Protein AF-A0A3B0T8X4-F1 (afdb_monomer)

Secondary structure (DSSP, 8-state):
-----S-------------HHHHH-HHHHHHHHHHHHHHHHHSPTT---HHHHHHHHHHHHHHHH-S-HHHHHHHHHHHHHHHHT---B-SS-TTT-----S-EEEETTTTEEE-TTS----S--EEE-HHHHHHHHHHHHS-HHHHHH----HHHHHHHHHHHHHHHHHHS-S--GGGHHHH---

Sequence (186 aa):
EYSRSSLHLISQADLKQYYFLIRKDYKRNMAAHYCLELVDSIMPKEQRNLKIYKLILNYLESLEFVKDIDKVVHAFQIKILLLSGFSPHLDSCVKCNRKIHSKARFSLKDGGLVCSSCPTMEHRFTLISKGAVSTILHVEQSSWENSMKLGLTAHVRKELKYLLNHFLVYHLEKKIKTTRFLHSSD

Organism: NCBI:txid652676

Structure (mmCIF, N/CA/C/O backbone):
data_AF-A0A3B0T8X4-F1
#
_entry.id   AF-A0A3B0T8X4-F1
#
loop_
_atom_site.group_PDB
_atom_site.id
_atom_site.type_symbol
_atom_site.label_atom_id
_atom_site.label_alt_id
_atom_site.label_comp_id
_atom_site.label_asym_id
_atom_site.label_entity_id
_atom_site.label_seq_id
_atom_site.pdbx_PDB_ins_code
_atom_site.Cartn_x
_atom_site.Cartn_y
_atom_site.Cartn_z
_atom_site.occupancy
_atom_site.B_iso_or_equiv
_atom_site.auth_seq_id
_atom_site.auth_comp_id
_atom_site.auth_asym_id
_atom_site.auth_atom_id
_atom_site.pdbx_PDB_model_num
ATOM 1 N N . GLU A 1 1 ? -39.812 -8.183 4.378 1.00 46.31 1 GLU A N 1
ATOM 2 C CA . GLU A 1 1 ? -39.769 -7.150 5.434 1.00 46.31 1 GLU A CA 1
ATOM 3 C C . GLU A 1 1 ? -39.094 -5.905 4.879 1.00 46.31 1 GLU A C 1
ATOM 5 O O . GLU A 1 1 ? -37.987 -5.998 4.365 1.00 46.31 1 GLU A O 1
ATOM 10 N N . TYR A 1 2 ? -39.794 -4.771 4.870 1.00 46.50 2 TYR A N 1
ATOM 11 C CA . TYR A 1 2 ? -39.272 -3.510 4.338 1.00 46.50 2 TYR A CA 1
ATOM 12 C C . TYR A 1 2 ? -38.384 -2.835 5.391 1.00 46.50 2 TYR A C 1
ATOM 14 O O . TYR A 1 2 ? -38.899 -2.279 6.361 1.00 46.50 2 TYR A O 1
ATOM 22 N N . SER A 1 3 ? -37.064 -2.841 5.194 1.00 52.94 3 SER A N 1
ATOM 23 C CA . SER A 1 3 ? -36.189 -1.898 5.899 1.00 52.94 3 SER A CA 1
ATOM 24 C C . SER A 1 3 ? -36.491 -0.485 5.385 1.00 52.94 3 SER A C 1
ATOM 26 O O . SER A 1 3 ? -36.320 -0.200 4.202 1.00 52.94 3 SER A O 1
ATOM 28 N N . ARG A 1 4 ? -37.000 0.393 6.258 1.00 64.00 4 ARG A N 1
ATOM 29 C CA . ARG A 1 4 ? -37.449 1.760 5.920 1.00 64.00 4 ARG A CA 1
ATOM 30 C C . ARG A 1 4 ? -36.316 2.800 5.843 1.00 64.00 4 ARG A C 1
ATOM 32 O O . ARG A 1 4 ? -36.607 3.983 5.704 1.00 64.00 4 ARG A O 1
ATOM 39 N N . SER A 1 5 ? -35.044 2.408 5.936 1.00 72.62 5 SER A N 1
ATOM 40 C CA . SER A 1 5 ? -33.911 3.340 5.854 1.00 72.62 5 SER A CA 1
ATOM 41 C C . SER A 1 5 ? -32.610 2.617 5.502 1.00 72.62 5 SER A C 1
ATOM 43 O O . SER A 1 5 ? -32.372 1.507 5.970 1.00 72.62 5 SER A O 1
ATOM 45 N N . SER A 1 6 ? -31.739 3.264 4.723 1.00 77.44 6 SER A N 1
ATOM 46 C CA . SER A 1 6 ? -30.356 2.821 4.479 1.00 77.44 6 SER A CA 1
ATOM 47 C C . SER A 1 6 ? -29.414 3.109 5.660 1.00 77.44 6 SER A C 1
ATOM 49 O O . SER A 1 6 ? -28.201 2.969 5.531 1.00 77.44 6 SER A O 1
ATOM 51 N N . LEU A 1 7 ? -29.941 3.611 6.781 1.00 82.94 7 LEU A N 1
ATOM 52 C CA . LEU A 1 7 ? -29.180 3.948 7.979 1.00 82.94 7 LEU A CA 1
ATOM 53 C C . LEU A 1 7 ? -29.437 2.911 9.070 1.00 82.94 7 LEU A C 1
ATOM 55 O O . LEU A 1 7 ? -30.581 2.654 9.444 1.00 82.94 7 LEU A O 1
ATOM 59 N N . HIS A 1 8 ? -28.355 2.359 9.612 1.00 84.12 8 HIS A N 1
ATOM 60 C CA . HIS A 1 8 ? -28.408 1.471 10.766 1.00 84.12 8 HIS A CA 1
ATOM 61 C C . HIS A 1 8 ? -28.477 2.277 12.069 1.00 84.12 8 HIS A C 1
ATOM 63 O O . HIS A 1 8 ? -27.778 3.278 12.229 1.00 84.12 8 HIS A O 1
ATOM 69 N N . LEU A 1 9 ? -29.292 1.815 13.019 1.00 92.06 9 LEU A N 1
ATOM 70 C CA . LEU A 1 9 ? -29.327 2.345 14.382 1.00 92.06 9 LEU A CA 1
ATOM 71 C C . LEU A 1 9 ? -28.234 1.673 15.222 1.00 92.06 9 LEU A C 1
ATOM 73 O O . LEU A 1 9 ? -28.151 0.447 15.268 1.00 92.06 9 LEU A O 1
ATOM 77 N N . ILE A 1 10 ? -27.408 2.475 15.896 1.00 92.56 10 ILE A N 1
ATOM 78 C CA . ILE A 1 10 ? -26.378 1.987 16.821 1.00 92.56 10 ILE A CA 1
ATOM 79 C C . ILE A 1 10 ? -26.990 1.928 18.222 1.00 92.56 10 ILE A C 1
ATOM 81 O O . ILE A 1 10 ? -27.301 2.967 18.798 1.00 92.56 10 ILE A O 1
ATOM 85 N N . SER A 1 11 ? -27.165 0.724 18.767 1.00 95.06 11 SER A N 1
ATOM 86 C CA . SER A 1 11 ? -27.722 0.515 20.112 1.00 95.06 11 SER A CA 1
ATOM 87 C C . SER A 1 11 ? -26.675 0.599 21.228 1.00 95.06 11 SER A C 1
ATOM 89 O O . SER A 1 11 ? -26.995 1.034 22.329 1.00 95.06 11 SER A O 1
ATOM 91 N N . GLN A 1 12 ? -25.430 0.197 20.952 1.00 96.00 12 GLN A N 1
ATOM 92 C CA . GLN A 1 12 ? -24.317 0.214 21.903 1.00 96.00 12 GLN A CA 1
ATOM 93 C C . GLN A 1 12 ? -22.982 0.365 21.164 1.00 96.00 12 GLN A C 1
ATOM 95 O O . GLN A 1 12 ? -22.822 -0.120 20.042 1.00 96.00 12 GLN A O 1
ATOM 100 N N . ALA A 1 13 ? -22.008 1.010 21.807 1.00 95.81 13 ALA A N 1
ATOM 101 C CA . ALA A 1 13 ? -20.630 1.080 21.340 1.00 95.81 13 ALA A CA 1
ATOM 102 C C . ALA A 1 13 ? -19.662 1.085 22.530 1.00 95.81 13 ALA A C 1
ATOM 104 O O . ALA A 1 13 ? -19.811 1.896 23.438 1.00 95.81 13 ALA A O 1
ATOM 105 N N . ASP A 1 14 ? -18.646 0.222 22.473 1.00 97.00 14 ASP A N 1
ATOM 106 C CA . ASP A 1 14 ? -17.556 0.175 23.447 1.00 97.00 14 ASP A CA 1
ATOM 107 C C . ASP A 1 14 ? -16.223 0.470 22.760 1.00 97.00 14 ASP A C 1
ATOM 109 O O . ASP A 1 14 ? -15.920 -0.048 21.678 1.00 97.00 14 ASP A O 1
ATOM 113 N N . LEU A 1 15 ? -15.386 1.274 23.414 1.00 95.75 15 LEU A N 1
ATOM 114 C CA . LEU A 1 15 ? -14.038 1.544 22.938 1.00 95.75 15 LEU A CA 1
ATOM 115 C C . LEU A 1 15 ? -13.158 0.300 23.131 1.00 95.75 15 LEU A C 1
ATOM 117 O O . LEU A 1 15 ? -12.812 -0.055 24.254 1.00 95.75 15 LEU A O 1
ATOM 121 N N . LYS A 1 16 ? -12.762 -0.344 22.027 1.00 94.94 16 LYS A N 1
ATOM 122 C CA . LYS A 1 16 ? -11.825 -1.483 22.053 1.00 94.94 16 LYS A CA 1
ATOM 123 C C . LYS A 1 16 ? -10.365 -1.063 21.969 1.00 94.94 16 LYS A C 1
ATOM 125 O O . LYS A 1 16 ? -9.536 -1.631 22.666 1.00 94.94 16 LYS A O 1
ATOM 130 N N . GLN A 1 17 ? -10.057 -0.090 21.113 1.00 93.81 17 GLN A N 1
ATOM 131 C CA . GLN A 1 17 ? -8.695 0.394 20.931 1.00 93.81 17 GLN A CA 1
ATOM 132 C C . GLN A 1 17 ? -8.683 1.887 20.620 1.00 93.81 17 GLN A C 1
ATOM 134 O O . GLN A 1 17 ? -9.401 2.356 19.737 1.00 93.81 17 GLN A O 1
ATOM 139 N N . TYR A 1 18 ? -7.864 2.637 21.360 1.00 93.75 18 TYR A N 1
ATOM 140 C CA . TYR A 1 18 ? -7.845 4.100 21.284 1.00 93.75 18 TYR A CA 1
ATOM 141 C C . TYR A 1 18 ? -6.879 4.652 20.222 1.00 93.75 18 TYR A C 1
ATOM 143 O O . TYR A 1 18 ? -7.161 5.706 19.646 1.00 93.75 18 TYR A O 1
ATOM 151 N N . TYR A 1 19 ? -5.773 3.942 19.950 1.00 96.25 19 TYR A N 1
ATOM 152 C CA . TYR A 1 19 ? -4.666 4.374 19.077 1.00 96.25 19 TYR A CA 1
ATOM 153 C C . TYR A 1 19 ? -4.166 5.794 19.417 1.00 96.25 19 TYR A C 1
ATOM 155 O O . TYR A 1 19 ? -4.352 6.763 18.673 1.00 96.25 19 TYR A O 1
ATOM 163 N N . PHE A 1 20 ? -3.594 5.935 20.616 1.00 96.56 20 PHE A N 1
ATOM 164 C CA . PHE A 1 20 ? -3.215 7.230 21.186 1.00 96.56 20 PHE A CA 1
ATOM 165 C C . PHE A 1 20 ? -2.072 7.906 20.423 1.00 96.56 20 PHE A C 1
ATOM 167 O O . PHE A 1 20 ? -2.114 9.121 20.211 1.00 96.56 20 PHE A O 1
ATOM 174 N N . LEU A 1 21 ? -1.060 7.141 20.008 1.00 97.00 21 LEU A N 1
ATOM 175 C CA . LEU A 1 21 ? 0.118 7.671 19.321 1.00 97.00 21 LEU A CA 1
ATOM 176 C C . LEU A 1 21 ? -0.225 8.142 17.905 1.00 97.00 21 LEU A C 1
ATOM 178 O O . LEU A 1 21 ? 0.290 9.171 17.469 1.00 97.00 21 LEU A O 1
ATOM 182 N N . ILE A 1 22 ? -1.152 7.467 17.221 1.00 97.25 22 ILE A N 1
ATOM 183 C CA . ILE A 1 22 ? -1.696 7.916 15.934 1.00 97.25 22 ILE A CA 1
ATOM 184 C C . ILE A 1 22 ? -2.408 9.260 16.089 1.00 97.25 22 ILE A C 1
ATOM 186 O O . ILE A 1 22 ? -2.255 10.138 15.248 1.00 97.25 22 ILE A O 1
ATOM 190 N N . ARG A 1 23 ? -3.199 9.444 17.152 1.00 94.75 23 ARG A N 1
ATOM 191 C CA . ARG A 1 23 ? -3.963 10.686 17.376 1.00 94.75 23 ARG A CA 1
ATOM 192 C C . ARG A 1 23 ? -3.083 11.877 17.741 1.00 94.75 23 ARG A C 1
ATOM 194 O O . ARG A 1 23 ? -3.434 13.001 17.400 1.00 94.75 23 ARG A O 1
ATOM 201 N N . LYS A 1 24 ? -1.978 11.640 18.448 1.00 96.12 24 LYS A N 1
ATOM 202 C CA . LYS A 1 24 ? -1.052 12.697 18.878 1.00 96.12 24 LYS A CA 1
ATOM 203 C C . LYS A 1 24 ? -0.091 13.162 17.792 1.00 96.12 24 LYS A C 1
ATOM 205 O O . LYS A 1 24 ? 0.398 14.284 17.870 1.00 96.12 24 LYS A O 1
ATOM 210 N N . ASP A 1 25 ? 0.199 12.314 16.815 1.00 96.25 25 ASP A N 1
ATOM 211 C CA . ASP A 1 25 ? 1.133 12.621 15.739 1.00 96.25 25 ASP A CA 1
ATOM 212 C C . ASP A 1 25 ? 0.375 12.924 14.444 1.00 96.25 25 ASP A C 1
ATOM 214 O O . ASP A 1 25 ? -0.333 12.077 13.902 1.00 96.25 25 ASP A O 1
ATOM 218 N N . TYR A 1 26 ? 0.547 14.136 13.918 1.00 94.12 26 TYR A N 1
ATOM 219 C CA . TYR A 1 26 ? -0.147 14.576 12.709 1.00 94.12 26 TYR A CA 1
ATOM 220 C C . TYR A 1 26 ? 0.146 13.690 11.485 1.00 94.12 26 TYR A C 1
ATOM 222 O O . TYR A 1 26 ? -0.763 13.392 10.708 1.00 94.12 26 TYR A O 1
ATOM 230 N N . LYS A 1 27 ? 1.392 13.224 11.312 1.00 94.31 27 LYS A N 1
ATOM 231 C CA . LYS A 1 27 ? 1.770 12.384 10.164 1.00 94.31 27 LYS A CA 1
ATOM 232 C C . LYS A 1 27 ? 1.133 11.000 10.270 1.00 94.31 27 LYS A C 1
ATOM 234 O O . LYS A 1 27 ? 0.588 10.508 9.283 1.00 94.31 27 LYS A O 1
ATOM 239 N N . ARG A 1 28 ? 1.142 10.386 11.458 1.00 96.81 28 ARG A N 1
ATOM 240 C CA . ARG A 1 28 ? 0.449 9.108 11.710 1.00 96.81 28 ARG A CA 1
ATOM 241 C C . ARG A 1 28 ? -1.056 9.262 11.534 1.00 96.81 28 ARG A C 1
ATOM 243 O O . ARG A 1 28 ? -1.679 8.434 10.878 1.00 96.81 28 ARG A O 1
ATOM 250 N N . ASN A 1 29 ? -1.640 10.338 12.054 1.00 95.62 29 ASN A N 1
ATOM 251 C CA . ASN A 1 29 ? -3.063 10.618 11.906 1.00 95.62 29 ASN A CA 1
ATOM 252 C C . ASN A 1 29 ? -3.478 10.695 10.432 1.00 95.62 29 ASN A C 1
ATOM 254 O O . ASN A 1 29 ? -4.465 10.084 10.019 1.00 95.62 29 ASN A O 1
ATOM 258 N N . MET A 1 30 ? -2.694 11.402 9.625 1.00 95.69 30 MET A N 1
ATOM 259 C CA . MET A 1 30 ? -2.959 11.552 8.202 1.00 95.69 30 MET A CA 1
ATOM 260 C C . MET A 1 30 ? -2.787 10.231 7.438 1.00 95.69 30 MET A C 1
ATOM 262 O O . MET A 1 30 ? -3.612 9.893 6.590 1.00 95.69 30 MET A O 1
ATOM 266 N N . ALA A 1 31 ? -1.780 9.430 7.792 1.00 96.25 31 ALA A N 1
ATOM 267 C CA . ALA A 1 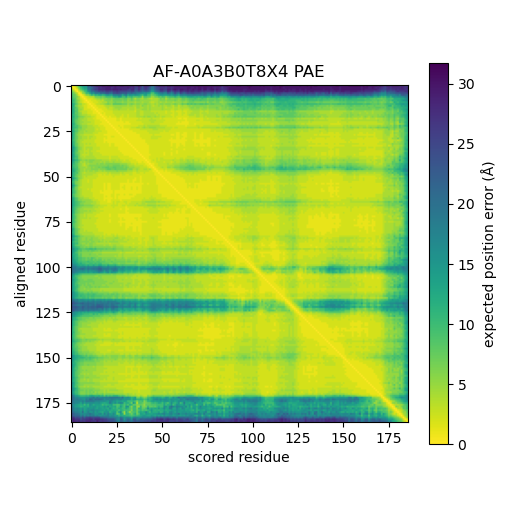31 ? -1.605 8.085 7.252 1.00 96.25 31 ALA A CA 1
ATOM 268 C C . ALA A 1 31 ? -2.772 7.144 7.626 1.00 96.25 31 ALA A C 1
ATOM 270 O O . ALA A 1 31 ? -3.175 6.307 6.813 1.00 96.25 31 ALA A O 1
ATOM 271 N N . ALA A 1 32 ? -3.362 7.282 8.818 1.00 96.94 32 ALA A N 1
ATOM 272 C CA . ALA A 1 32 ? -4.555 6.529 9.209 1.00 96.94 32 ALA A CA 1
ATOM 273 C C . ALA A 1 32 ? -5.773 6.910 8.354 1.00 96.94 32 ALA A C 1
ATOM 275 O O . ALA A 1 32 ? -6.446 6.029 7.819 1.00 96.94 32 ALA A O 1
ATOM 276 N N . HIS A 1 33 ? -6.011 8.210 8.152 1.00 95.00 33 HIS A N 1
ATOM 277 C CA . HIS A 1 33 ? -7.081 8.690 7.272 1.00 95.00 33 HIS A CA 1
ATOM 278 C C . HIS A 1 33 ? -6.896 8.222 5.828 1.00 95.00 33 HIS A C 1
ATOM 280 O O . HIS A 1 33 ? -7.862 7.792 5.203 1.00 95.00 33 HIS A O 1
ATOM 286 N N . TYR A 1 34 ? -5.661 8.246 5.323 1.00 93.56 34 TYR A N 1
ATOM 287 C CA . TYR A 1 34 ? -5.341 7.752 3.986 1.00 93.56 34 TYR A CA 1
ATOM 288 C C . TYR A 1 34 ? -5.728 6.284 3.791 1.00 93.56 34 TYR A C 1
ATOM 290 O O . TYR A 1 34 ? -6.358 5.935 2.796 1.00 93.56 34 TYR A O 1
ATOM 298 N N . CYS A 1 35 ? -5.401 5.428 4.761 1.00 94.69 35 CYS A N 1
ATOM 299 C CA . CYS A 1 35 ? -5.788 4.018 4.741 1.00 94.69 35 CYS A CA 1
ATOM 300 C C . CYS A 1 35 ? -7.312 3.843 4.674 1.00 94.69 35 CYS A C 1
ATOM 302 O O . CYS A 1 35 ? -7.804 3.099 3.826 1.00 94.69 35 CYS A O 1
ATOM 304 N N . LEU A 1 36 ? -8.060 4.560 5.516 1.00 94.00 36 LEU A N 1
ATOM 305 C CA . LEU A 1 36 ? -9.521 4.459 5.549 1.00 94.00 36 LEU A CA 1
ATOM 306 C C . LEU A 1 36 ? -10.174 4.980 4.262 1.00 94.00 36 LEU A C 1
ATOM 308 O O . LEU A 1 36 ? -11.081 4.336 3.744 1.00 94.00 36 LEU A O 1
ATOM 312 N N . GLU A 1 37 ? -9.691 6.098 3.713 1.00 92.31 37 GLU A N 1
ATOM 313 C CA . GLU A 1 37 ? -10.181 6.636 2.438 1.00 92.31 37 GLU A CA 1
ATOM 314 C C . GLU A 1 37 ? -9.896 5.675 1.278 1.00 92.31 37 GLU A C 1
ATOM 316 O O . GLU A 1 37 ? -10.745 5.467 0.412 1.00 92.31 37 GLU A O 1
ATOM 321 N N . LEU A 1 38 ? -8.721 5.042 1.276 1.00 91.88 38 LEU A N 1
ATOM 322 C CA . LEU A 1 38 ? -8.373 4.051 0.267 1.00 91.88 38 LEU A CA 1
ATOM 323 C C . LEU A 1 38 ? -9.304 2.832 0.334 1.00 91.88 38 LEU A C 1
ATOM 325 O O . LEU A 1 38 ? -9.801 2.382 -0.698 1.00 91.88 38 LEU A O 1
ATOM 329 N N . VAL A 1 39 ? -9.600 2.333 1.535 1.00 93.19 39 VAL A N 1
ATOM 330 C CA . VAL A 1 39 ? -10.549 1.225 1.725 1.00 93.19 39 VAL A CA 1
ATOM 331 C C . VAL A 1 39 ? -11.947 1.612 1.254 1.00 93.19 39 VAL A C 1
ATOM 333 O O . VAL A 1 39 ? -12.543 0.847 0.505 1.00 93.19 39 VAL A O 1
ATOM 336 N N . ASP A 1 40 ? -12.445 2.792 1.628 1.00 90.25 40 ASP A N 1
ATOM 337 C CA . ASP A 1 40 ? -13.760 3.293 1.192 1.00 90.25 40 ASP A CA 1
ATOM 338 C C . ASP A 1 40 ? -13.837 3.472 -0.335 1.00 90.25 40 ASP A C 1
ATOM 340 O O . ASP A 1 40 ? -14.888 3.301 -0.955 1.00 90.25 40 ASP A O 1
ATOM 344 N N . SER A 1 41 ? -12.706 3.772 -0.981 1.00 88.12 41 SER A N 1
ATOM 345 C CA . SER A 1 41 ? -12.654 3.904 -2.437 1.00 88.12 41 SER A CA 1
ATOM 346 C C . SER A 1 41 ? -12.776 2.566 -3.175 1.00 88.12 41 SER A C 1
ATOM 348 O O . SER A 1 41 ? -13.441 2.532 -4.214 1.00 88.12 41 SER A O 1
ATOM 350 N N . ILE A 1 42 ? -12.175 1.503 -2.625 1.00 87.94 42 ILE A N 1
ATOM 351 C CA . ILE A 1 42 ? -12.026 0.177 -3.248 1.00 87.94 42 ILE A CA 1
ATOM 352 C C . ILE A 1 42 ? -13.175 -0.760 -2.872 1.00 87.94 42 ILE A C 1
ATOM 354 O O . ILE A 1 42 ? -13.644 -1.538 -3.702 1.00 87.94 42 ILE A O 1
ATOM 358 N N . MET A 1 43 ? -13.598 -0.737 -1.609 1.00 89.56 43 MET A N 1
ATOM 359 C CA . MET A 1 43 ? -14.506 -1.741 -1.072 1.00 89.56 43 MET A CA 1
ATOM 360 C C . MET A 1 43 ? -15.966 -1.339 -1.259 1.00 89.56 43 MET A C 1
ATOM 362 O O . MET A 1 43 ? -16.358 -0.243 -0.859 1.00 89.56 43 MET A O 1
ATOM 366 N N . PRO A 1 44 ? -16.811 -2.227 -1.806 1.00 87.06 44 PRO A N 1
ATOM 367 C CA . PRO A 1 44 ? -18.242 -1.985 -1.828 1.00 87.06 44 PRO A CA 1
ATOM 368 C C . PRO A 1 44 ? -18.813 -2.021 -0.407 1.00 87.06 44 PRO A C 1
ATOM 370 O O . PRO A 1 44 ? -18.347 -2.750 0.476 1.00 87.06 44 PRO A O 1
ATOM 373 N N . LYS A 1 45 ? -19.860 -1.222 -0.200 1.00 86.44 45 LYS A N 1
ATOM 374 C CA . LYS A 1 45 ? -20.577 -1.155 1.074 1.00 86.44 45 LYS A CA 1
ATOM 375 C C . LYS A 1 45 ? -21.231 -2.497 1.393 1.00 86.44 45 LYS A C 1
ATOM 377 O O . LYS A 1 45 ? -21.613 -3.236 0.492 1.00 86.44 45 LYS A O 1
ATOM 382 N N . GLU A 1 46 ? -21.341 -2.794 2.687 1.00 85.06 46 GLU A N 1
ATOM 383 C CA . GLU A 1 46 ? -22.031 -3.978 3.227 1.00 85.06 46 GLU A CA 1
ATOM 384 C C . GLU A 1 46 ? -21.458 -5.338 2.784 1.00 85.06 46 GLU A C 1
ATOM 386 O O . GLU A 1 46 ? -22.003 -6.389 3.122 1.00 85.06 46 GLU A O 1
ATOM 391 N N . GLN A 1 47 ? -20.301 -5.360 2.113 1.00 87.88 47 GLN A N 1
ATOM 392 C CA . GLN A 1 47 ? -19.634 -6.604 1.755 1.00 87.88 47 GLN A CA 1
ATOM 393 C C . GLN A 1 47 ? -18.580 -6.989 2.795 1.00 87.88 47 GLN A C 1
ATOM 395 O O . GLN A 1 47 ? -17.550 -6.334 2.971 1.00 87.88 47 GLN A O 1
ATOM 400 N N . ARG A 1 48 ? -18.802 -8.120 3.470 1.00 91.19 48 ARG A N 1
ATOM 401 C CA . ARG A 1 48 ? -17.847 -8.650 4.448 1.00 91.19 48 ARG A CA 1
ATOM 402 C C . ARG A 1 48 ? -16.538 -9.069 3.770 1.00 91.19 48 ARG A C 1
ATOM 404 O O . ARG A 1 48 ? -16.515 -10.045 3.025 1.00 91.19 48 ARG A O 1
ATOM 411 N N . ASN A 1 49 ? -15.424 -8.436 4.143 1.00 94.62 49 ASN A N 1
ATOM 412 C CA . ASN A 1 49 ? -14.077 -8.881 3.773 1.00 94.62 49 ASN A CA 1
ATOM 413 C C . ASN A 1 49 ? -13.144 -8.940 4.995 1.00 94.62 49 ASN A C 1
ATOM 415 O O . ASN A 1 49 ? -12.522 -7.954 5.392 1.00 94.62 49 ASN A O 1
ATOM 419 N N . LEU A 1 50 ? -13.021 -10.133 5.588 1.00 95.94 50 LEU A N 1
ATOM 420 C CA . LEU A 1 50 ? -12.211 -10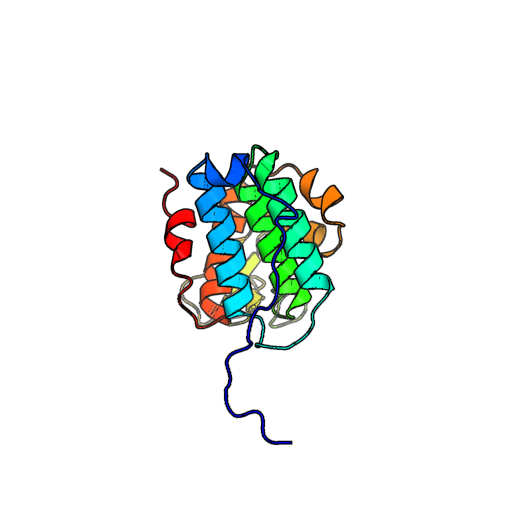.345 6.794 1.00 95.94 50 LEU A CA 1
ATOM 421 C C . LEU A 1 50 ? -10.707 -10.144 6.560 1.00 95.94 50 LEU A C 1
ATOM 423 O O . LEU A 1 50 ? -9.997 -9.778 7.495 1.00 95.94 50 LEU A O 1
ATOM 427 N N . LYS A 1 51 ? -10.207 -10.388 5.341 1.00 96.75 51 LYS A N 1
ATOM 428 C CA . LYS A 1 51 ? -8.778 -10.229 5.026 1.00 96.75 51 LYS A CA 1
ATOM 429 C C . LYS A 1 51 ? -8.386 -8.755 5.047 1.00 96.75 51 LYS A C 1
ATOM 431 O O . LYS A 1 51 ? -7.393 -8.401 5.674 1.00 96.75 51 LYS A O 1
ATOM 436 N N . ILE A 1 52 ? -9.199 -7.902 4.427 1.00 96.12 52 ILE A N 1
ATOM 437 C CA . ILE A 1 52 ? -8.980 -6.451 4.415 1.00 96.12 52 ILE A CA 1
ATOM 438 C C . ILE A 1 52 ? -9.196 -5.857 5.805 1.00 96.12 52 ILE A C 1
ATOM 440 O O . ILE A 1 52 ? -8.387 -5.049 6.245 1.00 96.12 52 ILE A O 1
ATOM 444 N N . TYR A 1 53 ? -10.206 -6.319 6.547 1.00 95.94 53 TYR A N 1
ATOM 445 C CA . TYR A 1 53 ? -10.399 -5.891 7.934 1.00 95.94 53 TYR A CA 1
ATOM 446 C C . TYR A 1 53 ? -9.157 -6.157 8.802 1.00 95.94 53 TYR A C 1
ATOM 448 O O . TYR A 1 53 ? -8.652 -5.247 9.457 1.00 95.94 53 TYR A O 1
ATOM 456 N N . LYS A 1 54 ? -8.598 -7.375 8.745 1.00 97.62 54 LYS A N 1
ATOM 457 C CA . LYS A 1 54 ? -7.345 -7.710 9.446 1.00 97.62 54 LYS A CA 1
ATOM 458 C C . LYS A 1 54 ? -6.162 -6.866 8.964 1.00 97.62 54 LYS A C 1
ATOM 460 O O . LYS A 1 54 ? -5.362 -6.432 9.784 1.00 97.62 54 LYS A O 1
ATOM 465 N N . LEU A 1 55 ? -6.067 -6.601 7.659 1.00 98.12 55 LEU A N 1
ATOM 466 C CA . LEU A 1 55 ? -5.025 -5.739 7.098 1.00 98.12 55 LEU A CA 1
ATOM 467 C C . LEU A 1 55 ? -5.082 -4.317 7.685 1.00 98.12 55 LEU A C 1
ATOM 469 O O . LEU A 1 55 ? -4.038 -3.770 8.029 1.00 98.12 55 LEU A O 1
ATOM 473 N N . ILE A 1 56 ? -6.279 -3.740 7.840 1.00 97.69 56 ILE A N 1
ATOM 474 C CA . ILE A 1 56 ? -6.466 -2.414 8.452 1.00 97.69 56 ILE A CA 1
ATOM 475 C C . ILE A 1 56 ? -6.027 -2.427 9.920 1.00 97.69 56 ILE A C 1
ATOM 477 O O . ILE A 1 56 ? -5.321 -1.517 10.346 1.00 97.69 56 ILE A O 1
ATOM 481 N N . LEU A 1 57 ? -6.395 -3.456 10.690 1.00 97.69 57 LEU A N 1
ATOM 482 C CA . LEU A 1 57 ? -5.982 -3.560 12.095 1.00 97.69 57 LEU A CA 1
ATOM 483 C C . LEU A 1 57 ? -4.458 -3.645 12.234 1.00 97.69 57 LEU A C 1
ATOM 485 O O . LEU A 1 57 ? -3.873 -2.860 12.978 1.00 97.69 57 LEU A O 1
ATOM 489 N N . ASN A 1 58 ? -3.819 -4.521 11.454 1.00 98.12 58 ASN A N 1
ATOM 490 C CA . ASN A 1 58 ? -2.363 -4.667 11.430 1.00 98.12 58 ASN A CA 1
ATOM 491 C C . ASN A 1 58 ? -1.661 -3.359 11.030 1.00 98.12 58 ASN A C 1
ATOM 493 O O . ASN A 1 58 ? -0.624 -2.997 11.594 1.00 98.12 58 ASN A O 1
ATOM 497 N N . TYR A 1 59 ? -2.237 -2.638 10.064 1.00 98.25 59 TYR A N 1
ATOM 498 C CA . TYR A 1 59 ? -1.766 -1.327 9.637 1.00 98.25 59 TYR A CA 1
ATOM 499 C C . TYR A 1 59 ? -1.828 -0.303 10.769 1.00 98.25 59 TYR A C 1
ATOM 501 O O . TYR A 1 59 ? -0.809 0.312 11.074 1.00 98.25 59 TYR A O 1
ATOM 509 N N . LEU A 1 60 ? -2.988 -0.146 11.415 1.00 97.81 60 LEU A N 1
ATOM 510 C CA . LEU A 1 60 ? -3.179 0.816 12.504 1.00 97.81 60 LEU A CA 1
ATOM 511 C C . LEU A 1 60 ? -2.289 0.489 13.708 1.00 97.81 60 LEU A C 1
ATOM 513 O O . LEU A 1 60 ? -1.671 1.385 14.272 1.00 97.81 60 LEU A O 1
ATOM 517 N N . GLU A 1 61 ? -2.154 -0.786 14.067 1.00 97.31 61 GLU A N 1
ATOM 518 C CA . GLU A 1 61 ? -1.252 -1.216 15.140 1.00 97.31 61 GLU A CA 1
ATOM 519 C C . GLU A 1 61 ? 0.214 -0.897 14.816 1.00 97.31 61 GLU A C 1
ATOM 521 O O . GLU A 1 61 ? 0.928 -0.309 15.628 1.00 97.31 61 GLU A O 1
ATOM 526 N N . SER A 1 62 ? 0.659 -1.192 13.594 1.00 97.62 62 SER A N 1
ATOM 527 C CA . SER A 1 62 ? 2.024 -0.861 13.161 1.00 97.62 62 SER A CA 1
ATOM 528 C C . SER A 1 62 ? 2.254 0.648 13.116 1.00 97.62 62 SER A C 1
ATOM 530 O O . SER A 1 62 ? 3.347 1.128 13.420 1.00 97.62 62 SER A O 1
ATOM 532 N N . LEU A 1 63 ? 1.217 1.408 12.771 1.00 97.31 63 LEU A N 1
ATOM 533 C CA . LEU A 1 63 ? 1.252 2.859 12.702 1.00 97.31 63 LEU A CA 1
ATOM 534 C C . LEU A 1 63 ? 1.323 3.530 14.081 1.00 97.31 63 LEU A C 1
ATOM 536 O O . LEU A 1 63 ? 1.600 4.720 14.116 1.00 97.31 63 LEU A O 1
ATOM 540 N N . GLU A 1 64 ? 1.154 2.834 15.208 1.00 95.81 64 GLU A N 1
ATOM 541 C CA . GLU A 1 64 ? 1.474 3.391 16.537 1.00 95.81 64 GLU A CA 1
ATOM 542 C C . GLU A 1 64 ? 2.994 3.431 16.771 1.00 95.81 64 GLU A C 1
ATOM 544 O O . GLU A 1 64 ? 3.532 4.431 17.247 1.00 95.81 64 GLU A O 1
ATOM 549 N N . PHE A 1 65 ? 3.701 2.354 16.410 1.00 94.38 65 PHE A N 1
ATOM 550 C CA . PHE A 1 65 ? 5.048 2.089 16.934 1.00 94.38 65 PHE A CA 1
ATOM 551 C C . PHE A 1 65 ? 6.160 2.140 15.883 1.00 94.38 65 PHE A C 1
ATOM 553 O O . PHE A 1 65 ? 7.305 2.475 16.199 1.00 94.38 65 PHE A O 1
ATOM 560 N N . VAL A 1 66 ? 5.864 1.841 14.616 1.00 94.44 66 VAL A N 1
ATOM 561 C CA . VAL A 1 66 ? 6.878 1.857 13.554 1.00 94.44 66 VAL A CA 1
ATOM 562 C C . VAL A 1 66 ? 7.277 3.301 13.262 1.00 94.44 66 VAL A C 1
ATOM 564 O O . VAL A 1 66 ? 6.429 4.157 13.015 1.00 94.44 66 VAL A O 1
ATOM 567 N N . LYS A 1 67 ? 8.582 3.595 13.304 1.00 92.25 67 LYS A N 1
ATOM 568 C CA . LYS A 1 67 ? 9.119 4.941 13.021 1.00 92.25 67 LYS A CA 1
ATOM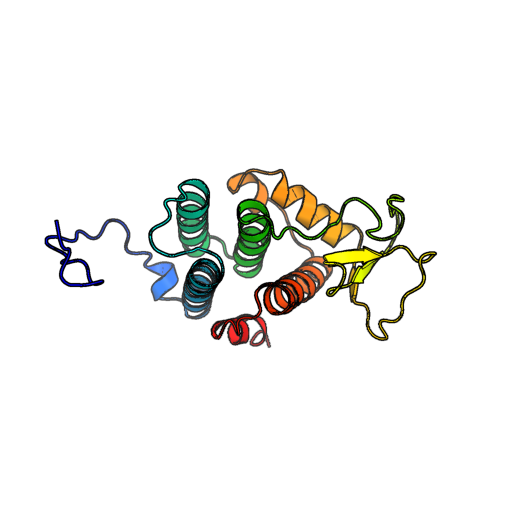 569 C C . LYS A 1 67 ? 8.961 5.338 11.553 1.00 92.25 67 LYS A C 1
ATOM 571 O O . LYS A 1 67 ? 8.663 6.483 11.242 1.00 92.25 67 LYS A O 1
ATOM 576 N N . ASP A 1 68 ? 9.171 4.379 10.661 1.00 93.25 68 ASP A N 1
ATOM 577 C CA . ASP A 1 68 ? 9.092 4.574 9.220 1.00 93.25 68 ASP A CA 1
ATOM 578 C C . ASP A 1 68 ? 7.642 4.442 8.726 1.00 93.25 68 ASP A C 1
ATOM 580 O O . ASP A 1 68 ? 7.198 3.352 8.364 1.00 93.25 68 ASP A O 1
ATOM 584 N N . ILE A 1 69 ? 6.906 5.556 8.747 1.00 94.62 69 ILE A N 1
ATOM 585 C CA . ILE A 1 69 ? 5.490 5.620 8.352 1.00 94.62 69 ILE A CA 1
ATOM 586 C C . ILE A 1 69 ? 5.302 5.253 6.874 1.00 94.62 69 ILE A C 1
ATOM 588 O O . ILE A 1 69 ? 4.405 4.479 6.549 1.00 94.62 69 ILE A O 1
ATOM 592 N N . ASP A 1 70 ? 6.168 5.744 5.986 1.00 92.56 70 ASP A N 1
ATOM 593 C CA . ASP A 1 70 ? 6.084 5.479 4.545 1.00 92.56 70 ASP A CA 1
ATOM 594 C C . ASP A 1 70 ? 6.150 3.978 4.243 1.00 92.56 70 ASP A C 1
ATOM 596 O O . ASP A 1 70 ? 5.398 3.476 3.411 1.00 92.56 70 ASP A O 1
ATOM 600 N N . LYS A 1 71 ? 7.003 3.226 4.952 1.00 95.06 71 LYS A N 1
ATOM 601 C CA . LYS A 1 71 ? 7.059 1.764 4.808 1.00 95.06 71 LYS A CA 1
ATOM 602 C C . LYS A 1 71 ? 5.726 1.106 5.167 1.00 95.06 71 LYS A C 1
ATOM 604 O O . LYS A 1 71 ? 5.287 0.204 4.456 1.00 95.06 71 LYS A O 1
ATOM 609 N N . VAL A 1 72 ? 5.090 1.546 6.255 1.00 97.31 72 VAL A N 1
ATOM 610 C CA . VAL A 1 72 ? 3.782 1.030 6.694 1.00 97.31 72 VAL A CA 1
ATOM 611 C C . VAL A 1 72 ? 2.717 1.332 5.634 1.00 97.31 72 VAL A C 1
ATOM 613 O O . VAL A 1 72 ? 1.954 0.442 5.257 1.00 97.31 72 VAL A O 1
ATOM 616 N N . VAL A 1 73 ? 2.721 2.553 5.088 1.00 96.88 73 VAL A N 1
ATOM 617 C CA . VAL A 1 73 ? 1.827 2.987 4.001 1.00 96.88 73 VAL A CA 1
ATOM 618 C C . VAL A 1 73 ? 2.038 2.158 2.736 1.00 96.88 73 VAL A C 1
ATOM 620 O O . VAL A 1 73 ? 1.075 1.606 2.212 1.00 96.88 73 VAL A O 1
ATOM 623 N N . HIS A 1 74 ? 3.273 2.001 2.258 1.00 96.56 74 HIS A N 1
ATOM 624 C CA . HIS A 1 74 ? 3.554 1.233 1.041 1.00 96.56 74 HIS A CA 1
ATOM 625 C C . HIS A 1 74 ? 3.195 -0.244 1.191 1.00 96.56 74 HIS A C 1
ATOM 627 O O . HIS A 1 74 ? 2.605 -0.824 0.280 1.00 96.56 74 HIS A O 1
ATOM 633 N N . ALA A 1 75 ? 3.480 -0.851 2.346 1.00 97.88 75 ALA A N 1
ATOM 634 C CA . ALA A 1 75 ? 3.080 -2.230 2.606 1.00 97.88 75 ALA A CA 1
ATOM 635 C C . ALA A 1 75 ? 1.555 -2.399 2.567 1.00 97.88 75 ALA A C 1
ATOM 637 O O . ALA A 1 75 ? 1.058 -3.383 2.016 1.00 97.88 75 ALA A O 1
ATOM 638 N N . PHE A 1 76 ? 0.813 -1.427 3.104 1.00 97.81 76 PHE A N 1
ATOM 639 C CA . PHE A 1 76 ? -0.642 -1.410 3.012 1.00 97.81 76 PHE A CA 1
ATOM 640 C C . PHE A 1 76 ? -1.126 -1.255 1.573 1.00 97.81 76 PHE A C 1
ATOM 642 O O . PHE A 1 76 ? -1.937 -2.065 1.142 1.00 97.81 76 PHE A O 1
ATOM 649 N N . GLN A 1 77 ? -0.595 -0.284 0.820 1.00 96.88 77 GLN A N 1
ATOM 650 C CA . GLN A 1 77 ? -0.934 -0.052 -0.591 1.00 96.88 77 GLN A CA 1
ATOM 651 C C . GLN A 1 77 ? -0.749 -1.317 -1.437 1.00 96.88 77 GLN A C 1
ATOM 653 O O . GLN A 1 77 ? -1.648 -1.710 -2.173 1.00 96.88 77 GLN A O 1
ATOM 658 N N . ILE A 1 78 ? 0.393 -1.992 -1.296 1.00 97.56 78 ILE A N 1
ATOM 659 C CA . ILE A 1 78 ? 0.681 -3.229 -2.031 1.00 97.56 78 ILE A CA 1
ATOM 660 C C . ILE A 1 78 ? -0.334 -4.319 -1.665 1.00 97.56 78 ILE A C 1
ATOM 662 O O . ILE A 1 78 ? -0.927 -4.950 -2.536 1.00 97.56 78 ILE A O 1
ATOM 666 N N . LYS A 1 79 ? -0.584 -4.526 -0.368 1.00 97.88 79 LYS A N 1
ATOM 667 C CA . LYS A 1 79 ? -1.481 -5.593 0.089 1.00 97.88 79 LYS A CA 1
ATOM 668 C C . LYS A 1 79 ? -2.950 -5.318 -0.205 1.00 97.88 79 LYS A C 1
ATOM 670 O O . LYS A 1 79 ? -3.678 -6.266 -0.484 1.00 97.88 79 LYS A O 1
ATOM 675 N N . ILE A 1 80 ? -3.403 -4.066 -0.145 1.00 95.69 80 ILE A N 1
ATOM 676 C CA . ILE A 1 80 ? -4.790 -3.735 -0.478 1.00 95.69 80 ILE A CA 1
ATOM 677 C C . ILE A 1 80 ? -5.034 -3.897 -1.976 1.00 95.69 80 ILE A C 1
ATOM 679 O O . ILE A 1 80 ? -6.052 -4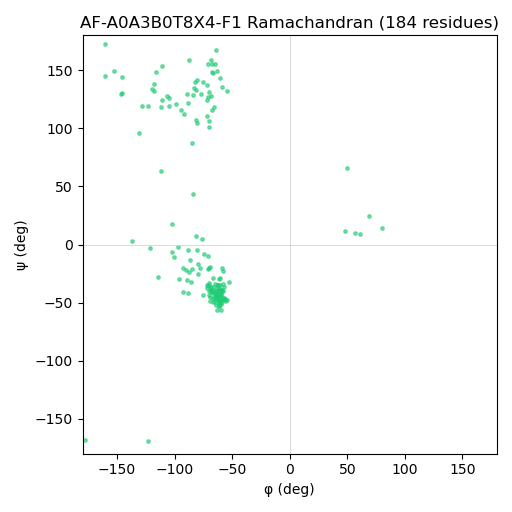.480 -2.335 1.00 95.69 80 ILE A O 1
ATOM 683 N N . LEU A 1 81 ? -4.088 -3.492 -2.835 1.00 94.94 81 LEU A N 1
ATOM 684 C CA . LEU A 1 81 ? -4.144 -3.742 -4.281 1.00 94.94 81 LEU A CA 1
ATOM 685 C C . LEU A 1 81 ? -4.232 -5.243 -4.581 1.00 94.94 81 LEU A C 1
ATOM 687 O O . LEU A 1 81 ? -5.129 -5.671 -5.304 1.00 94.94 81 LEU A O 1
ATOM 691 N N . LEU A 1 82 ? -3.391 -6.051 -3.933 1.00 95.81 82 LEU A N 1
ATOM 692 C CA . LEU A 1 82 ? -3.423 -7.507 -4.073 1.00 95.81 82 LEU A CA 1
ATOM 693 C C . LEU A 1 82 ? -4.766 -8.109 -3.645 1.00 95.81 82 LEU A C 1
ATOM 695 O O . LEU A 1 82 ? -5.373 -8.879 -4.385 1.00 95.81 82 LEU A O 1
ATOM 699 N N . LEU A 1 83 ? -5.252 -7.758 -2.452 1.00 94.94 83 LEU A N 1
ATOM 700 C CA . LEU A 1 83 ? -6.491 -8.322 -1.904 1.00 94.94 83 LEU A CA 1
ATOM 701 C C . LEU A 1 83 ? -7.753 -7.863 -2.640 1.00 94.94 83 LEU A C 1
ATOM 703 O O . LEU A 1 83 ? -8.787 -8.519 -2.512 1.00 94.94 83 LEU A O 1
ATOM 707 N N . SER A 1 84 ? -7.676 -6.754 -3.372 1.00 91.38 84 SER A N 1
ATOM 708 C CA . SER A 1 84 ? -8.773 -6.215 -4.180 1.00 91.38 84 SER A CA 1
ATOM 709 C C . SER A 1 84 ? -8.697 -6.604 -5.657 1.00 91.38 84 SER A C 1
ATOM 711 O O . SER A 1 84 ? -9.616 -6.287 -6.404 1.00 91.38 84 SER A O 1
ATOM 713 N N . GLY A 1 85 ? -7.651 -7.327 -6.076 1.00 91.12 85 GLY A N 1
ATOM 714 C CA . GLY A 1 85 ? -7.483 -7.775 -7.462 1.00 91.12 85 GLY A CA 1
ATOM 715 C C . GLY A 1 85 ? -6.937 -6.707 -8.413 1.00 91.12 85 GLY A C 1
ATOM 716 O O . GLY A 1 85 ? -6.973 -6.904 -9.622 1.00 91.12 85 GLY A O 1
ATOM 717 N N . PHE A 1 86 ? -6.405 -5.604 -7.883 1.00 91.56 86 PHE A N 1
ATOM 718 C CA . PHE A 1 86 ? -5.803 -4.509 -8.646 1.00 91.56 86 PHE A CA 1
ATOM 719 C C . PHE A 1 86 ? -4.264 -4.554 -8.636 1.00 91.56 86 PHE A C 1
ATOM 721 O O . PHE A 1 86 ? -3.627 -3.539 -8.893 1.00 91.56 86 PHE A O 1
ATOM 728 N N . SER A 1 87 ? -3.629 -5.683 -8.300 1.00 93.50 87 SER A N 1
ATOM 729 C CA . SER A 1 87 ? -2.159 -5.759 -8.298 1.00 93.50 87 SER A CA 1
ATOM 730 C C . SER A 1 87 ? -1.570 -5.438 -9.679 1.00 93.50 87 SER A C 1
ATOM 732 O O . SER A 1 87 ? -2.054 -5.962 -10.684 1.00 93.50 87 SER A O 1
ATOM 734 N N . PRO A 1 88 ? -0.507 -4.616 -9.747 1.00 94.31 88 PRO A N 1
ATOM 735 C CA . PRO A 1 88 ? 0.193 -4.366 -10.996 1.00 94.31 88 PRO A CA 1
ATOM 736 C C . PRO A 1 88 ? 0.899 -5.628 -11.507 1.00 94.31 88 PRO A C 1
ATOM 738 O O . PRO A 1 88 ? 1.430 -6.426 -10.733 1.00 94.31 88 PRO A O 1
ATOM 741 N N . HIS A 1 89 ? 0.989 -5.771 -12.827 1.00 94.50 89 HIS A N 1
ATOM 742 C CA . HIS A 1 89 ? 1.677 -6.896 -13.461 1.00 94.50 89 HIS A CA 1
ATOM 743 C C . HIS A 1 89 ? 3.195 -6.670 -13.487 1.00 94.50 89 HIS A C 1
ATOM 745 O O . HIS A 1 89 ? 3.711 -5.850 -14.255 1.00 94.50 89 HIS A O 1
ATOM 751 N N . LEU A 1 90 ? 3.914 -7.375 -12.609 1.00 94.06 90 LEU A N 1
ATOM 752 C CA . LEU A 1 90 ? 5.325 -7.109 -12.294 1.00 94.06 90 LEU A CA 1
ATOM 753 C C . LEU A 1 90 ? 6.291 -8.279 -12.545 1.00 94.06 90 LEU A C 1
ATOM 755 O O . LEU A 1 90 ? 7.499 -8.124 -12.360 1.00 94.06 90 LEU A O 1
ATOM 759 N N . ASP A 1 91 ? 5.800 -9.442 -12.966 1.00 90.50 91 ASP A N 1
ATOM 760 C CA . ASP A 1 91 ? 6.620 -10.644 -13.180 1.00 90.50 91 ASP A CA 1
ATOM 761 C C . ASP A 1 91 ? 7.235 -10.722 -14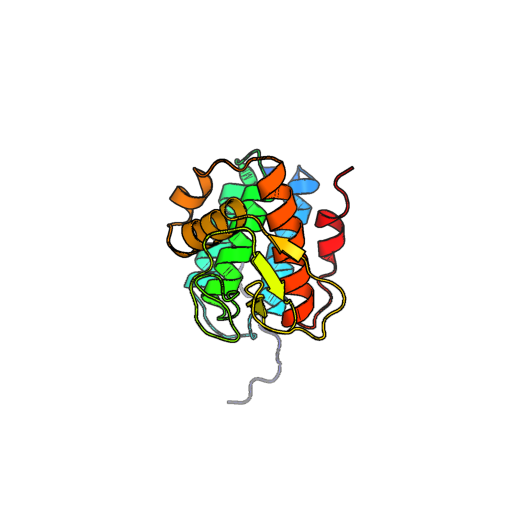.594 1.00 90.50 91 ASP A C 1
ATOM 763 O O . ASP A 1 91 ? 8.266 -11.368 -14.820 1.00 90.50 91 ASP A O 1
ATOM 767 N N . SER A 1 92 ? 6.614 -10.046 -15.557 1.00 93.94 92 SER A N 1
ATOM 768 C CA . SER A 1 92 ? 6.915 -10.138 -16.979 1.00 93.94 92 SER A CA 1
ATOM 769 C C . SER A 1 92 ? 6.378 -8.923 -17.736 1.00 93.94 92 SER A C 1
ATOM 771 O O . SER A 1 92 ? 5.705 -8.054 -17.186 1.00 93.94 92 SER A O 1
ATOM 773 N N . CYS A 1 93 ? 6.722 -8.816 -19.018 1.00 94.38 93 CYS A N 1
ATOM 774 C CA . CYS A 1 93 ? 6.202 -7.751 -19.860 1.00 94.38 93 CYS A CA 1
ATOM 775 C C . CYS A 1 93 ? 4.718 -7.968 -20.189 1.00 94.38 93 CYS A C 1
ATOM 777 O O . CYS A 1 93 ? 4.402 -8.946 -20.858 1.00 94.38 93 CYS A O 1
ATOM 779 N N . VAL A 1 94 ? 3.853 -6.996 -19.886 1.00 94.56 94 VAL A N 1
ATOM 780 C CA . VAL A 1 94 ? 2.401 -7.045 -20.180 1.00 94.56 94 VAL A CA 1
ATOM 781 C C . VAL A 1 94 ? 2.052 -7.221 -21.663 1.00 94.56 94 VAL A C 1
ATOM 783 O O . VAL A 1 94 ? 0.953 -7.644 -21.993 1.00 94.56 94 VAL A O 1
ATOM 786 N N . LYS A 1 95 ? 2.975 -6.902 -22.580 1.00 93.56 95 LYS A N 1
ATOM 787 C CA . LYS A 1 95 ? 2.729 -6.963 -24.033 1.00 93.56 95 LYS A CA 1
ATOM 788 C C . LYS A 1 95 ? 3.198 -8.251 -24.700 1.00 93.56 95 LYS A C 1
ATOM 790 O O . LYS A 1 95 ? 2.671 -8.623 -25.739 1.00 93.56 95 LYS A O 1
ATOM 795 N N . CYS A 1 96 ? 4.239 -8.892 -24.170 1.00 94.75 96 CYS A N 1
ATOM 796 C CA . CYS A 1 96 ? 4.860 -10.054 -24.822 1.00 94.75 96 CYS A CA 1
ATOM 797 C C . CYS A 1 96 ? 5.200 -11.203 -23.870 1.00 94.75 96 CYS A C 1
ATOM 799 O O . CYS A 1 96 ? 5.836 -12.163 -24.296 1.00 94.75 96 CYS A O 1
ATOM 801 N N . ASN A 1 97 ? 4.858 -11.085 -22.586 1.00 95.31 97 ASN A N 1
ATOM 802 C CA . ASN A 1 97 ? 5.091 -12.061 -21.516 1.00 95.31 97 ASN A CA 1
ATOM 803 C C . ASN A 1 97 ? 6.555 -12.479 -21.292 1.00 95.31 97 ASN A C 1
ATOM 805 O O . ASN A 1 97 ? 6.842 -13.380 -20.507 1.00 95.31 97 ASN A O 1
ATOM 809 N N . ARG A 1 98 ? 7.524 -11.808 -21.927 1.00 94.44 98 ARG A N 1
ATOM 810 C CA . ARG A 1 98 ? 8.948 -12.048 -21.661 1.00 94.44 98 ARG A CA 1
ATOM 811 C C . ARG A 1 98 ? 9.335 -11.494 -20.293 1.00 94.44 98 ARG A C 1
ATOM 813 O O . ARG A 1 98 ? 8.964 -10.371 -19.947 1.00 94.44 98 ARG A O 1
ATOM 820 N N . LYS A 1 99 ? 10.126 -12.265 -19.543 1.00 91.81 99 LYS A N 1
ATOM 821 C CA . LYS A 1 99 ? 10.723 -11.820 -18.276 1.00 91.81 99 LYS A CA 1
ATOM 822 C C . LYS A 1 99 ? 11.632 -10.613 -18.503 1.00 91.81 99 LYS A C 1
ATOM 824 O O . LYS A 1 99 ? 12.325 -10.524 -19.517 1.00 91.81 99 LYS A O 1
ATOM 829 N N . ILE A 1 100 ? 11.636 -9.689 -17.545 1.00 89.56 100 ILE A N 1
ATOM 830 C CA . ILE A 1 100 ? 12.462 -8.481 -17.588 1.00 89.56 100 ILE A CA 1
ATOM 831 C C . ILE A 1 100 ? 13.528 -8.582 -16.498 1.00 89.56 100 ILE A C 1
ATOM 833 O O . ILE A 1 100 ? 13.218 -8.679 -15.315 1.00 89.56 100 ILE A O 1
ATOM 837 N N . HIS A 1 101 ? 14.798 -8.584 -16.903 1.00 80.50 101 HIS A N 1
ATOM 838 C CA . HIS A 1 101 ? 15.928 -8.800 -15.990 1.00 80.50 101 HIS A CA 1
ATOM 839 C C . HIS A 1 101 ? 16.650 -7.507 -15.573 1.00 80.50 101 HIS A C 1
ATOM 841 O O . HIS A 1 101 ? 17.471 -7.535 -14.655 1.00 80.50 101 HIS A O 1
ATOM 847 N N . SER A 1 102 ? 16.342 -6.384 -16.224 1.00 79.06 102 SER A N 1
ATOM 848 C CA . SER A 1 102 ? 16.959 -5.068 -16.021 1.00 79.06 102 SER A CA 1
ATOM 849 C C . SER A 1 102 ? 15.905 -4.008 -15.665 1.00 79.06 102 SER A C 1
ATOM 851 O O . SER A 1 102 ? 14.764 -4.348 -15.353 1.00 79.06 102 SER A O 1
ATOM 853 N N . LYS A 1 103 ? 16.277 -2.718 -15.664 1.00 80.00 103 LYS A N 1
ATOM 854 C CA . LYS A 1 103 ? 15.310 -1.625 -15.478 1.00 80.00 103 LYS A CA 1
ATOM 855 C C . LYS A 1 103 ? 14.183 -1.747 -16.503 1.00 80.00 103 LYS A C 1
ATOM 857 O O . LYS A 1 103 ? 14.433 -1.904 -17.697 1.00 80.00 103 LYS A O 1
ATOM 862 N N . ALA A 1 104 ? 12.956 -1.644 -16.018 1.00 85.69 104 ALA A N 1
ATOM 863 C CA . ALA A 1 104 ? 11.757 -1.759 -16.826 1.00 85.69 104 ALA A CA 1
ATOM 864 C C . ALA A 1 104 ? 11.061 -0.403 -16.927 1.00 85.69 104 ALA A C 1
ATOM 866 O O . ALA A 1 104 ? 11.173 0.438 -16.032 1.00 85.69 104 ALA A O 1
ATOM 867 N N . ARG A 1 105 ? 10.312 -0.205 -18.010 1.00 92.06 105 ARG A N 1
ATOM 868 C CA . ARG A 1 105 ? 9.292 0.843 -18.050 1.00 92.06 105 ARG A CA 1
ATOM 869 C C . ARG A 1 105 ? 8.056 0.307 -17.346 1.00 92.06 105 ARG A C 1
ATOM 871 O O . ARG A 1 105 ? 7.724 -0.860 -17.531 1.00 92.06 105 ARG A O 1
ATOM 878 N N . PHE A 1 106 ? 7.376 1.145 -16.585 1.00 92.75 106 PHE A N 1
ATOM 879 C CA . PHE A 1 106 ? 6.049 0.859 -16.064 1.00 92.75 106 PHE A CA 1
ATOM 880 C C . PHE A 1 106 ? 5.028 1.678 -16.859 1.00 92.75 106 PHE A C 1
ATOM 882 O O . PHE A 1 106 ? 5.187 2.897 -16.970 1.00 92.75 106 PHE A O 1
ATOM 889 N N . SER A 1 107 ? 4.017 1.016 -17.420 1.00 91.81 107 SER A N 1
ATOM 890 C CA . SER A 1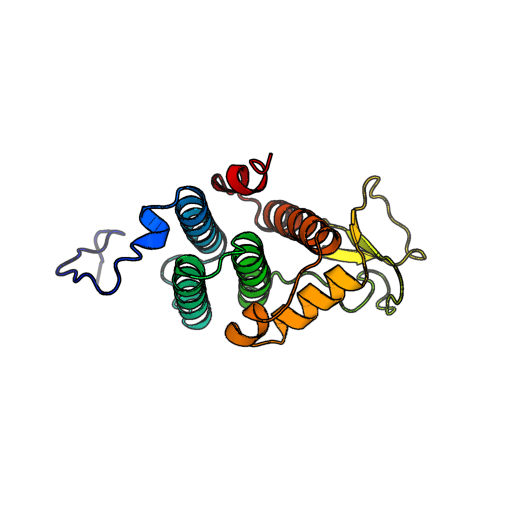 107 ? 2.861 1.680 -18.029 1.00 91.81 107 SER A CA 1
ATOM 891 C C . SER A 1 107 ? 1.719 1.681 -17.023 1.00 91.81 107 SER A C 1
ATOM 893 O O . SER A 1 107 ? 1.280 0.625 -16.572 1.00 91.81 107 SER A O 1
ATOM 895 N N . LEU A 1 108 ? 1.244 2.880 -16.675 1.00 89.50 108 LEU A N 1
ATOM 896 C CA . LEU A 1 108 ? 0.038 3.037 -15.859 1.00 89.50 108 LEU A CA 1
ATOM 897 C C . LEU A 1 108 ? -1.195 2.549 -16.623 1.00 89.50 108 LEU A C 1
ATOM 899 O O . LEU A 1 108 ? -2.058 1.927 -16.031 1.00 89.50 108 LEU A O 1
ATOM 903 N N . LYS A 1 109 ? -1.257 2.771 -17.940 1.00 89.06 109 LYS A N 1
ATOM 904 C CA . LYS A 1 109 ? -2.394 2.345 -18.759 1.00 89.06 109 LYS A CA 1
ATOM 905 C C . LYS A 1 109 ? -2.505 0.828 -18.851 1.00 89.06 109 LYS A C 1
ATOM 907 O O . LYS A 1 109 ? -3.582 0.282 -18.642 1.00 89.06 109 LYS A O 1
ATOM 912 N N . ASP A 1 110 ? -1.392 0.168 -19.165 1.00 90.25 110 ASP A N 1
ATOM 913 C CA . ASP A 1 110 ? -1.338 -1.288 -19.312 1.00 90.25 110 ASP A CA 1
ATOM 914 C C . ASP A 1 110 ? -1.223 -1.997 -17.943 1.00 90.25 110 ASP A C 1
ATOM 916 O O . ASP A 1 110 ? -1.230 -3.224 -17.875 1.00 90.25 110 ASP A O 1
ATOM 920 N N . GLY A 1 111 ? -1.093 -1.237 -16.849 1.00 91.50 111 GLY A N 1
ATOM 921 C CA . GLY A 1 111 ? -1.088 -1.741 -15.478 1.00 91.50 111 GLY A CA 1
ATOM 922 C C . GLY A 1 111 ? 0.137 -2.579 -15.099 1.00 91.50 111 GLY A C 1
ATOM 923 O O . GLY A 1 111 ? 0.054 -3.412 -14.197 1.00 91.50 111 GLY A O 1
ATOM 924 N N . GLY A 1 112 ? 1.283 -2.399 -15.764 1.00 93.88 112 GLY A N 1
ATOM 925 C CA . GLY A 1 112 ? 2.442 -3.254 -15.512 1.00 93.88 112 GLY A CA 1
ATOM 926 C C . GLY A 1 112 ? 3.709 -2.926 -16.289 1.00 93.88 112 GLY A C 1
ATOM 927 O O . GLY A 1 112 ? 3.867 -1.860 -16.895 1.00 93.88 112 GLY A O 1
ATOM 928 N N . LEU A 1 113 ? 4.663 -3.858 -16.238 1.00 94.38 113 LEU A N 1
ATOM 929 C CA . LEU A 1 113 ? 5.980 -3.678 -16.842 1.00 94.38 113 LEU A CA 1
ATOM 930 C C . LEU A 1 113 ? 5.954 -3.827 -18.365 1.00 94.38 113 LEU A C 1
ATOM 932 O O . LEU A 1 113 ? 5.368 -4.752 -18.924 1.00 94.38 113 LEU A O 1
ATOM 936 N N . VAL A 1 114 ? 6.705 -2.971 -19.054 1.00 93.31 114 VAL A N 1
ATOM 937 C CA . VAL A 1 114 ? 6.915 -3.016 -20.504 1.00 93.31 114 VAL A CA 1
ATOM 938 C C . VAL A 1 114 ? 8.414 -3.119 -20.793 1.00 93.31 114 VAL A C 1
ATOM 940 O O . VAL A 1 114 ? 9.200 -2.233 -20.440 1.00 93.31 114 VAL A O 1
ATOM 943 N N . CYS A 1 115 ? 8.829 -4.200 -21.461 1.00 91.44 115 CYS A N 1
ATOM 944 C CA . CYS A 1 115 ? 10.227 -4.406 -21.843 1.00 91.44 115 CYS A CA 1
ATOM 945 C C . CYS A 1 115 ? 10.662 -3.403 -22.921 1.00 91.44 115 CYS A C 1
ATOM 947 O O . CYS A 1 115 ? 9.825 -2.848 -23.632 1.00 91.44 115 CYS A O 1
ATOM 949 N N . SER A 1 116 ? 11.965 -3.167 -23.074 1.00 88.94 116 SER A N 1
ATOM 950 C CA . SER A 1 116 ? 12.508 -2.212 -24.055 1.00 88.94 116 SER A CA 1
ATOM 951 C C . SER A 1 116 ? 12.167 -2.556 -25.509 1.00 88.94 116 SER A C 1
ATOM 953 O O . SER A 1 116 ? 12.025 -1.650 -26.320 1.00 88.94 116 SER A O 1
ATOM 955 N N . SER A 1 117 ? 11.989 -3.840 -25.833 1.00 90.56 117 SER A N 1
ATOM 956 C CA . SER A 1 117 ? 11.685 -4.300 -27.194 1.00 90.56 117 SER A CA 1
ATOM 957 C C . SER A 1 117 ? 10.231 -4.094 -27.615 1.00 90.56 117 SER A C 1
ATOM 959 O O . SER A 1 117 ? 9.940 -4.141 -28.806 1.00 90.56 117 SER A O 1
ATOM 961 N N . CYS A 1 118 ? 9.300 -3.924 -26.671 1.00 91.00 118 CYS A N 1
ATOM 962 C CA . CYS A 1 118 ? 7.899 -3.724 -27.026 1.00 91.00 118 CYS A CA 1
ATOM 963 C C . CYS A 1 118 ? 7.639 -2.259 -27.401 1.00 91.00 118 CYS A C 1
ATOM 965 O O . CYS A 1 118 ? 8.038 -1.356 -26.650 1.00 91.00 118 CYS A O 1
ATOM 967 N N . PRO A 1 119 ? 6.936 -1.999 -28.517 1.00 85.81 119 PRO A N 1
ATOM 968 C CA . PRO A 1 119 ? 6.594 -0.647 -28.912 1.00 85.81 119 PRO A CA 1
ATOM 969 C C . PRO A 1 119 ? 5.646 -0.022 -27.895 1.00 85.81 119 PRO A C 1
ATOM 971 O O . PRO A 1 119 ? 4.906 -0.689 -27.158 1.00 85.81 119 PRO A O 1
ATOM 974 N N . THR A 1 120 ? 5.668 1.298 -27.849 1.00 76.88 120 THR A N 1
ATOM 975 C CA . THR A 1 120 ? 4.796 2.060 -26.976 1.00 76.88 120 THR A CA 1
ATOM 976 C C . THR A 1 120 ? 4.407 3.368 -27.638 1.00 76.88 120 THR A C 1
ATOM 978 O O . THR A 1 120 ? 5.214 3.967 -28.344 1.00 76.88 120 THR A O 1
ATOM 981 N N . MET A 1 121 ? 3.175 3.794 -27.394 1.00 74.31 121 MET A N 1
ATOM 982 C CA . MET A 1 121 ? 2.684 5.106 -27.813 1.00 74.31 121 MET A CA 1
ATOM 983 C C . MET A 1 121 ? 2.650 6.102 -26.651 1.00 74.31 121 MET A C 1
ATOM 985 O O . MET A 1 121 ? 2.367 7.276 -26.851 1.00 74.31 121 MET A O 1
ATOM 989 N N . GLU A 1 122 ? 2.929 5.650 -25.427 1.00 74.31 122 GLU A N 1
ATOM 990 C CA . GLU A 1 122 ? 3.044 6.542 -24.279 1.00 74.31 122 GLU A CA 1
ATOM 991 C C . GLU A 1 122 ? 4.319 7.390 -24.407 1.00 74.31 122 GLU A C 1
ATOM 993 O O . GLU A 1 122 ? 5.409 6.885 -24.663 1.00 74.31 122 GLU A O 1
ATOM 998 N N . HIS A 1 123 ? 4.193 8.700 -24.220 1.00 66.75 123 HIS A N 1
ATOM 999 C CA . HIS A 1 123 ? 5.342 9.611 -24.255 1.00 66.75 123 HIS A CA 1
ATOM 1000 C C . HIS A 1 123 ? 6.046 9.733 -22.898 1.00 66.75 123 HIS A C 1
ATOM 1002 O O . HIS A 1 123 ? 7.150 10.267 -22.815 1.00 66.75 123 HIS A O 1
ATOM 1008 N N . ARG A 1 124 ? 5.414 9.252 -21.820 1.00 69.75 124 ARG A N 1
ATOM 1009 C CA . ARG A 1 124 ? 5.945 9.299 -20.457 1.00 69.75 124 ARG A CA 1
ATOM 1010 C C . ARG A 1 124 ? 5.898 7.907 -19.847 1.00 69.75 124 ARG A C 1
ATOM 1012 O O . ARG A 1 124 ? 4.820 7.356 -19.680 1.00 69.75 124 ARG A O 1
ATOM 1019 N N . PHE A 1 125 ? 7.067 7.391 -19.478 1.00 75.62 125 PHE A N 1
ATOM 1020 C CA . PHE A 1 125 ? 7.197 6.179 -18.674 1.00 75.62 125 PHE A CA 1
ATOM 1021 C C . PHE A 1 125 ? 7.840 6.504 -17.352 1.00 75.62 125 PHE A C 1
ATOM 1023 O O . PHE A 1 125 ? 8.747 7.335 -17.265 1.00 75.62 125 PHE A O 1
ATOM 1030 N N . THR A 1 126 ? 7.449 5.739 -16.351 1.00 84.12 126 THR A N 1
ATOM 1031 C CA . THR A 1 126 ? 8.227 5.619 -15.131 1.00 84.12 126 THR A CA 1
ATOM 1032 C C . THR A 1 126 ? 9.224 4.496 -15.330 1.00 84.12 126 THR A C 1
ATOM 1034 O O . THR A 1 126 ? 8.847 3.363 -15.625 1.00 84.12 126 THR A O 1
ATOM 1037 N N . LEU A 1 127 ? 10.510 4.807 -15.198 1.00 89.19 127 LEU A N 1
ATOM 1038 C CA . LEU A 1 127 ? 11.517 3.766 -15.058 1.00 89.19 127 LEU A CA 1
ATOM 1039 C C . LEU A 1 127 ? 11.463 3.247 -13.629 1.00 89.19 127 LEU A C 1
ATOM 1041 O O . LEU A 1 127 ? 11.501 4.041 -12.692 1.00 89.19 127 LEU A O 1
ATOM 1045 N N . ILE A 1 128 ? 11.391 1.928 -13.487 1.00 91.81 128 ILE A N 1
ATOM 1046 C CA . ILE A 1 128 ? 11.410 1.267 -12.189 1.00 91.81 128 ILE A CA 1
ATOM 1047 C C . ILE A 1 128 ? 12.600 0.318 -12.091 1.00 91.81 128 ILE A C 1
ATOM 1049 O O . ILE A 1 128 ? 12.912 -0.448 -13.014 1.00 91.81 128 ILE A O 1
ATOM 1053 N N . SER A 1 129 ? 13.305 0.399 -10.968 1.00 92.69 129 SER A N 1
ATOM 1054 C CA . SER A 1 129 ? 14.412 -0.488 -10.658 1.00 92.69 129 SER A CA 1
ATOM 1055 C C . SER A 1 129 ? 13.933 -1.903 -10.334 1.00 92.69 129 SER A C 1
ATOM 1057 O O . SER A 1 129 ? 12.830 -2.135 -9.838 1.00 92.69 129 SER A O 1
ATOM 1059 N N . LYS A 1 130 ? 14.830 -2.872 -10.538 1.00 91.81 130 LYS A N 1
ATOM 1060 C CA . LYS A 1 130 ? 14.623 -4.250 -10.081 1.00 91.81 130 LYS A CA 1
ATOM 1061 C C . LYS A 1 130 ? 14.401 -4.316 -8.566 1.00 91.81 130 LYS A C 1
ATOM 1063 O O . LYS A 1 130 ? 13.626 -5.144 -8.114 1.00 91.81 130 LYS A O 1
ATOM 1068 N N . GLY A 1 131 ? 15.049 -3.433 -7.799 1.00 93.25 131 GLY A N 1
ATOM 1069 C CA . GLY A 1 131 ? 14.882 -3.353 -6.349 1.00 93.25 131 GLY A CA 1
ATOM 1070 C C . GLY A 1 131 ? 13.441 -3.037 -5.961 1.00 93.25 131 GLY A C 1
ATOM 1071 O O . GLY A 1 131 ? 12.856 -3.779 -5.181 1.00 93.25 131 GLY A O 1
ATOM 1072 N N . ALA A 1 132 ? 12.841 -2.010 -6.566 1.00 94.31 132 ALA A N 1
ATOM 1073 C CA . ALA A 1 132 ? 11.446 -1.657 -6.311 1.00 94.31 132 ALA A CA 1
ATOM 1074 C C . ALA A 1 132 ? 10.470 -2.764 -6.741 1.00 94.31 132 ALA A C 1
ATOM 1076 O O . ALA A 1 132 ? 9.574 -3.110 -5.973 1.00 94.31 132 ALA A O 1
ATOM 1077 N N . VAL A 1 133 ? 10.683 -3.383 -7.910 1.00 94.50 133 VAL A N 1
ATOM 1078 C C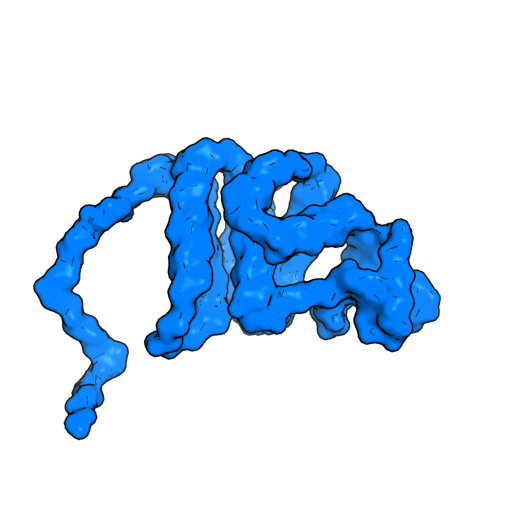A . VAL A 1 133 ? 9.876 -4.533 -8.363 1.00 94.50 133 VAL A CA 1
ATOM 1079 C C . VAL A 1 133 ? 9.971 -5.699 -7.375 1.00 94.50 133 VAL A C 1
ATOM 1081 O O . VAL A 1 133 ? 8.952 -6.205 -6.913 1.00 94.50 133 VAL A O 1
ATOM 1084 N N . SER A 1 134 ? 11.187 -6.103 -6.995 1.00 93.94 134 SER A N 1
ATOM 1085 C CA . SER A 1 134 ? 11.401 -7.190 -6.035 1.00 93.94 134 SER A CA 1
ATOM 1086 C C . SER A 1 134 ? 10.825 -6.872 -4.656 1.00 93.94 134 SER A C 1
ATOM 1088 O O . SER A 1 134 ? 10.306 -7.774 -4.006 1.00 93.94 134 SER A O 1
ATOM 1090 N N . THR A 1 135 ? 10.865 -5.612 -4.217 1.00 96.00 135 THR A N 1
ATOM 1091 C CA . THR A 1 135 ? 10.212 -5.178 -2.978 1.00 96.00 135 THR A CA 1
ATOM 1092 C C . THR A 1 135 ? 8.700 -5.382 -3.037 1.00 96.00 135 THR A C 1
ATOM 1094 O O . THR A 1 135 ? 8.149 -5.937 -2.090 1.00 96.00 135 THR A O 1
ATOM 1097 N N . ILE A 1 136 ? 8.032 -4.979 -4.125 1.00 96.44 136 ILE A N 1
ATOM 1098 C CA . ILE A 1 136 ? 6.576 -5.158 -4.260 1.00 96.44 136 ILE A CA 1
ATOM 1099 C C . ILE A 1 136 ? 6.227 -6.645 -4.223 1.00 96.44 136 ILE A C 1
ATOM 1101 O O . ILE A 1 136 ? 5.463 -7.064 -3.357 1.00 96.44 136 ILE A O 1
ATOM 1105 N N . LEU A 1 137 ? 6.871 -7.447 -5.074 1.00 95.38 137 LEU A N 1
ATOM 1106 C CA . LEU A 1 137 ? 6.638 -8.893 -5.147 1.00 95.38 137 LEU A CA 1
ATOM 1107 C C . LEU A 1 137 ? 6.899 -9.590 -3.801 1.00 95.38 137 LEU A C 1
ATOM 1109 O O . LEU A 1 137 ? 6.139 -10.463 -3.386 1.00 95.38 137 LEU A O 1
ATOM 1113 N N . HIS A 1 138 ? 7.949 -9.186 -3.079 1.00 96.25 138 HIS A N 1
ATOM 1114 C CA . HIS A 1 138 ? 8.245 -9.732 -1.756 1.00 96.25 138 HIS A CA 1
ATOM 1115 C C . HIS A 1 138 ? 7.152 -9.394 -0.735 1.00 96.25 138 HIS A C 1
ATOM 1117 O O . HIS A 1 138 ? 6.753 -10.261 0.041 1.00 96.25 138 HIS A O 1
ATOM 1123 N N . VAL A 1 139 ? 6.647 -8.157 -0.728 1.00 97.69 139 VAL A N 1
ATOM 1124 C CA . VAL A 1 139 ? 5.568 -7.729 0.178 1.00 97.69 139 VAL A CA 1
ATOM 1125 C C . VAL A 1 139 ? 4.243 -8.415 -0.161 1.00 97.69 139 VAL A C 1
ATOM 1127 O O . VAL A 1 139 ? 3.498 -8.763 0.758 1.00 97.69 139 VAL A O 1
ATOM 1130 N N . GLU A 1 140 ? 3.943 -8.651 -1.439 1.00 96.31 140 GLU A N 1
ATOM 1131 C CA . GLU A 1 140 ? 2.758 -9.412 -1.865 1.00 96.31 140 GLU A CA 1
ATOM 1132 C C . GLU A 1 140 ? 2.773 -10.840 -1.305 1.00 96.31 140 GLU A C 1
ATOM 1134 O O . GLU A 1 140 ? 1.765 -11.313 -0.782 1.00 96.31 140 GLU A O 1
ATOM 1139 N N . GLN A 1 141 ? 3.934 -11.497 -1.347 1.00 95.88 141 GLN A N 1
ATOM 1140 C CA . GLN A 1 141 ? 4.103 -12.898 -0.940 1.00 95.88 141 GLN A CA 1
ATOM 1141 C C . GLN A 1 141 ? 4.326 -13.082 0.571 1.00 95.88 141 GLN A C 1
ATOM 1143 O O . GLN A 1 141 ? 4.111 -14.169 1.105 1.00 95.88 141 GLN A O 1
ATOM 1148 N N . SER A 1 142 ? 4.764 -12.038 1.276 1.00 96.75 142 SER A N 1
ATOM 1149 C CA . SER A 1 142 ? 5.112 -12.110 2.701 1.00 96.75 142 SER A CA 1
ATOM 1150 C C . SER A 1 142 ? 3.921 -11.864 3.624 1.00 96.75 142 SER A C 1
ATOM 1152 O O . SER A 1 142 ? 2.961 -11.179 3.271 1.00 96.75 142 SER A O 1
ATOM 1154 N N . SER A 1 143 ? 4.007 -12.322 4.877 1.00 97.31 143 SER A N 1
ATOM 1155 C CA . SER A 1 143 ? 3.087 -11.868 5.930 1.00 97.31 143 SER A CA 1
ATOM 1156 C C . SER A 1 143 ? 3.259 -10.368 6.218 1.00 97.31 143 SER A C 1
ATOM 1158 O O . SER A 1 143 ? 4.229 -9.736 5.779 1.00 97.31 143 SER A O 1
ATOM 1160 N N . TRP A 1 144 ? 2.320 -9.769 6.954 1.00 97.25 144 TRP A N 1
ATOM 1161 C CA . TRP A 1 144 ? 2.428 -8.364 7.360 1.00 97.25 144 TRP A CA 1
ATOM 1162 C C . TRP A 1 144 ? 3.679 -8.121 8.217 1.00 97.25 144 TRP A C 1
ATOM 1164 O O . TRP A 1 144 ? 4.471 -7.222 7.944 1.00 97.25 144 TRP A O 1
ATOM 1174 N N . GLU A 1 145 ? 3.908 -8.994 9.191 1.00 95.69 145 GLU A N 1
ATOM 1175 C CA . GLU A 1 145 ? 5.008 -8.924 10.154 1.00 95.69 145 GLU A CA 1
ATOM 1176 C C . GLU A 1 145 ? 6.362 -9.032 9.450 1.00 95.69 145 GLU A C 1
ATOM 1178 O O . GLU A 1 145 ? 7.292 -8.288 9.758 1.00 95.69 145 GLU A O 1
ATOM 1183 N N . ASN A 1 146 ? 6.474 -9.921 8.459 1.00 95.88 146 ASN A N 1
ATOM 1184 C CA . ASN A 1 146 ? 7.692 -10.052 7.662 1.00 95.88 146 ASN A CA 1
ATOM 1185 C C . ASN A 1 146 ? 7.900 -8.852 6.732 1.00 95.88 146 ASN A C 1
ATOM 1187 O O . ASN A 1 146 ? 9.027 -8.380 6.597 1.00 95.88 146 ASN A O 1
ATOM 1191 N N . SER A 1 147 ? 6.822 -8.281 6.186 1.00 96.75 147 SER A N 1
ATOM 1192 C CA . SER A 1 147 ? 6.898 -7.050 5.385 1.00 96.75 147 SER A CA 1
ATOM 1193 C C . SER A 1 147 ? 7.460 -5.875 6.200 1.00 96.75 147 SER A C 1
ATOM 1195 O O . SER A 1 147 ? 8.213 -5.057 5.677 1.00 96.75 147 SER A O 1
ATOM 1197 N N . MET A 1 148 ? 7.160 -5.805 7.504 1.00 95.44 148 MET A N 1
ATOM 1198 C CA . MET A 1 148 ? 7.675 -4.754 8.394 1.00 95.44 148 MET A CA 1
ATOM 1199 C C . MET A 1 148 ? 9.172 -4.876 8.701 1.00 95.44 148 MET A C 1
ATOM 1201 O O . MET A 1 148 ? 9.800 -3.869 9.049 1.00 95.44 148 MET A O 1
ATOM 1205 N N . LYS A 1 149 ? 9.766 -6.062 8.535 1.00 93.56 149 LYS A N 1
ATOM 1206 C CA . LYS A 1 149 ? 11.210 -6.295 8.720 1.00 93.56 149 LYS A CA 1
ATOM 1207 C C . LYS A 1 149 ? 12.042 -5.839 7.520 1.00 93.56 149 LYS A C 1
ATOM 1209 O O . LYS A 1 149 ? 13.251 -5.669 7.656 1.00 93.56 149 LYS A O 1
ATOM 1214 N N . LEU A 1 150 ? 11.417 -5.622 6.363 1.00 91.81 150 LEU A N 1
ATOM 1215 C CA . LEU A 1 150 ? 12.117 -5.205 5.156 1.00 91.81 150 LEU A CA 1
ATOM 1216 C C . LEU A 1 150 ? 12.661 -3.774 5.300 1.00 91.81 150 LEU A C 1
ATOM 1218 O O . LEU A 1 150 ? 11.931 -2.835 5.630 1.00 91.81 150 LEU A O 1
ATOM 1222 N N . GLY A 1 151 ? 13.955 -3.606 5.031 1.00 90.62 151 GLY A N 1
ATOM 1223 C CA . GLY A 1 151 ? 14.591 -2.296 4.915 1.00 90.62 151 GLY A CA 1
ATOM 1224 C C . GLY A 1 151 ? 14.397 -1.713 3.516 1.00 90.62 151 GLY A C 1
ATOM 1225 O O . GLY A 1 151 ? 14.598 -2.407 2.522 1.00 90.62 151 GLY A O 1
ATOM 1226 N N . LEU A 1 152 ? 14.038 -0.430 3.433 1.00 92.06 152 LEU A N 1
ATOM 1227 C CA . LEU A 1 152 ? 13.905 0.289 2.165 1.00 92.06 152 LEU A CA 1
ATOM 1228 C C . LEU A 1 152 ? 15.011 1.333 2.033 1.00 92.06 152 LEU A C 1
ATOM 1230 O O . LEU A 1 152 ? 15.140 2.224 2.877 1.00 92.06 152 LEU A O 1
ATOM 1234 N N . THR A 1 153 ? 15.777 1.257 0.945 1.00 94.25 153 THR A N 1
ATOM 1235 C CA . THR A 1 153 ? 16.711 2.329 0.583 1.00 94.25 153 THR A CA 1
ATOM 1236 C C . THR A 1 153 ? 15.933 3.583 0.177 1.00 94.25 153 THR A C 1
ATOM 1238 O O . THR A 1 153 ? 14.788 3.500 -0.274 1.00 94.25 153 THR A O 1
ATOM 1241 N N . ALA A 1 154 ? 16.551 4.761 0.296 1.00 93.00 154 ALA A N 1
ATOM 1242 C CA . ALA A 1 154 ? 15.914 6.022 -0.095 1.00 93.00 154 ALA A CA 1
ATOM 1243 C C . ALA A 1 154 ? 15.471 6.026 -1.573 1.00 93.00 154 ALA A C 1
ATOM 1245 O O . ALA A 1 154 ? 14.403 6.540 -1.903 1.00 93.00 154 ALA A O 1
ATOM 1246 N N . HIS A 1 155 ? 16.261 5.397 -2.450 1.00 93.00 155 HIS A N 1
ATOM 1247 C CA . HIS A 1 155 ? 15.933 5.264 -3.868 1.00 93.00 155 HIS A CA 1
ATOM 1248 C C . HIS A 1 155 ? 14.673 4.416 -4.086 1.00 93.00 155 HIS A C 1
ATOM 1250 O O . HIS A 1 155 ? 13.723 4.892 -4.705 1.00 93.00 155 HIS A O 1
ATOM 1256 N N . VAL A 1 156 ? 14.623 3.211 -3.504 1.00 93.62 156 VAL A N 1
ATOM 1257 C CA . VAL A 1 156 ? 13.463 2.311 -3.623 1.00 93.62 156 VAL A CA 1
ATOM 1258 C C . VAL A 1 156 ? 12.216 2.946 -3.014 1.00 93.62 156 VAL A C 1
ATOM 1260 O O . VAL A 1 156 ? 11.150 2.893 -3.614 1.00 93.62 156 VAL A O 1
ATOM 1263 N N . ARG A 1 157 ? 12.342 3.619 -1.865 1.00 93.88 157 ARG A N 1
ATOM 1264 C CA . ARG A 1 157 ? 11.233 4.354 -1.239 1.00 93.88 157 ARG A CA 1
ATOM 1265 C C . ARG A 1 157 ? 10.624 5.385 -2.188 1.00 93.88 157 ARG A C 1
ATOM 1267 O O . ARG A 1 157 ? 9.407 5.443 -2.329 1.00 93.88 157 ARG A O 1
ATOM 1274 N N . LYS A 1 158 ? 11.462 6.179 -2.861 1.00 92.62 158 LYS A N 1
ATOM 1275 C CA . LYS A 1 158 ? 11.001 7.188 -3.823 1.00 92.62 158 LYS A CA 1
ATOM 1276 C C . LYS A 1 158 ? 10.298 6.547 -5.022 1.00 92.62 158 LYS A C 1
ATOM 1278 O 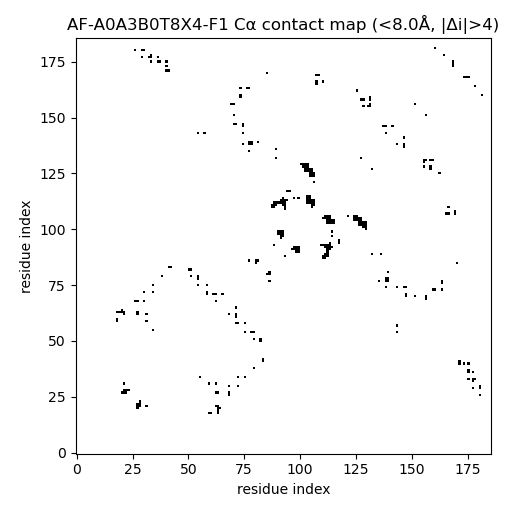O . LYS A 1 158 ? 9.261 7.053 -5.446 1.00 92.62 158 LYS A O 1
ATOM 1283 N N . GLU A 1 159 ? 10.830 5.439 -5.538 1.00 93.81 159 GLU A N 1
ATOM 1284 C CA . GLU A 1 159 ? 10.207 4.690 -6.637 1.00 93.81 159 GLU A CA 1
ATOM 1285 C C . GLU A 1 159 ? 8.850 4.101 -6.237 1.00 93.81 159 GLU A C 1
ATOM 1287 O O . GLU A 1 159 ? 7.880 4.293 -6.966 1.00 93.81 159 GLU A O 1
ATOM 1292 N N . LEU A 1 160 ? 8.750 3.451 -5.070 1.00 94.56 160 LEU A N 1
ATOM 1293 C CA . LEU A 1 160 ? 7.491 2.900 -4.556 1.00 94.56 160 LEU A CA 1
ATOM 1294 C C . LEU A 1 160 ? 6.441 3.988 -4.359 1.00 94.56 160 LEU A C 1
ATOM 1296 O O . LEU A 1 160 ? 5.315 3.852 -4.829 1.00 94.56 160 LEU A O 1
ATOM 1300 N N . LYS A 1 161 ? 6.825 5.087 -3.706 1.00 92.31 161 LYS A N 1
ATOM 1301 C CA . LYS A 1 161 ? 5.953 6.237 -3.478 1.00 92.31 161 LYS A CA 1
ATOM 1302 C C . LYS A 1 161 ? 5.405 6.791 -4.781 1.00 92.31 161 LYS A C 1
ATOM 1304 O O . LYS A 1 161 ? 4.209 7.044 -4.884 1.00 92.31 161 LYS A O 1
ATOM 1309 N N . TYR A 1 162 ? 6.263 6.971 -5.781 1.00 90.75 162 TYR A N 1
ATOM 1310 C CA . TYR A 1 162 ? 5.815 7.425 -7.088 1.00 90.75 162 TYR A CA 1
ATOM 1311 C C . TYR A 1 162 ? 4.874 6.393 -7.723 1.00 90.75 162 TYR A C 1
ATOM 1313 O O . TYR A 1 162 ? 3.736 6.733 -8.042 1.00 90.75 162 TYR A O 1
ATOM 1321 N N . LEU A 1 163 ? 5.321 5.144 -7.870 1.00 92.88 163 LEU A N 1
ATOM 1322 C CA . LEU A 1 163 ? 4.589 4.106 -8.589 1.00 92.88 163 LEU A CA 1
ATOM 1323 C C . LEU A 1 163 ? 3.212 3.849 -7.972 1.00 92.88 163 LEU A C 1
ATOM 1325 O O . LEU A 1 163 ? 2.209 3.968 -8.668 1.00 92.88 163 LEU A O 1
ATOM 1329 N N . LEU A 1 164 ? 3.161 3.518 -6.681 1.00 93.19 164 LEU A N 1
ATOM 1330 C CA . LEU A 1 164 ? 1.931 3.097 -6.008 1.00 93.19 164 LEU A CA 1
ATOM 1331 C C . LEU A 1 164 ? 0.897 4.222 -5.997 1.00 93.19 164 LEU A C 1
ATOM 1333 O O . LEU A 1 164 ? -0.274 3.976 -6.266 1.00 93.19 164 LEU A O 1
ATOM 1337 N N . ASN A 1 165 ? 1.322 5.466 -5.764 1.00 89.12 165 ASN A N 1
ATOM 1338 C CA . ASN A 1 165 ? 0.401 6.601 -5.754 1.00 89.12 165 ASN A CA 1
ATOM 1339 C C . ASN A 1 165 ? -0.191 6.865 -7.137 1.00 89.12 165 ASN A C 1
ATOM 1341 O O . ASN A 1 165 ? -1.399 7.057 -7.252 1.00 89.12 165 ASN A O 1
ATOM 1345 N N . HIS A 1 166 ? 0.641 6.866 -8.182 1.00 88.69 166 HIS A N 1
ATOM 1346 C CA . HIS A 1 166 ? 0.158 7.110 -9.540 1.00 88.69 166 HIS A CA 1
ATOM 1347 C C . HIS A 1 166 ? -0.715 5.956 -10.028 1.00 88.69 166 HIS A C 1
ATOM 1349 O O . HIS A 1 166 ? -1.742 6.204 -10.649 1.00 88.69 166 HIS A O 1
ATOM 1355 N N . PHE A 1 167 ? -0.352 4.716 -9.699 1.00 91.62 167 PHE A N 1
ATOM 1356 C CA . PHE A 1 167 ? -1.130 3.530 -10.037 1.00 91.62 167 PHE A CA 1
ATOM 1357 C C . PHE A 1 167 ? -2.512 3.549 -9.372 1.00 91.62 167 PHE A C 1
ATOM 1359 O O . PHE A 1 167 ? -3.521 3.378 -10.049 1.00 91.62 167 PHE A O 1
ATOM 1366 N N . LEU A 1 168 ? -2.572 3.848 -8.070 1.00 90.00 168 LEU A N 1
ATOM 1367 C CA . LEU A 1 168 ? -3.831 3.969 -7.331 1.00 90.00 168 LEU A CA 1
ATOM 1368 C C . LEU A 1 168 ? -4.725 5.072 -7.899 1.00 90.00 168 LEU A C 1
ATOM 1370 O O . LEU A 1 168 ? -5.905 4.841 -8.133 1.00 90.00 168 LEU A O 1
ATOM 1374 N N . VAL A 1 169 ? -4.172 6.260 -8.152 1.00 86.06 169 VAL A N 1
ATOM 1375 C CA . VAL A 1 169 ? -4.942 7.376 -8.724 1.00 86.06 169 VAL A CA 1
ATOM 1376 C C . VAL A 1 169 ? -5.444 7.046 -10.131 1.00 86.06 169 VAL A C 1
ATOM 1378 O O . VAL A 1 169 ? -6.563 7.421 -10.470 1.00 86.06 169 VAL A O 1
ATOM 1381 N N . TYR A 1 170 ? -4.635 6.354 -10.936 1.00 88.00 170 TYR A N 1
ATOM 1382 C CA . TYR A 1 170 ? -4.992 5.991 -12.303 1.00 88.00 170 TYR A CA 1
ATOM 1383 C C . TYR A 1 170 ? -6.106 4.938 -12.349 1.00 88.00 170 TYR A C 1
ATOM 1385 O O . TYR A 1 170 ? -7.088 5.132 -13.054 1.00 88.00 170 TYR A O 1
ATOM 1393 N N . HIS A 1 171 ? -5.982 3.851 -11.581 1.00 86.12 171 HIS A N 1
ATOM 1394 C CA . HIS A 1 171 ? -6.897 2.708 -11.683 1.00 86.12 171 HIS A CA 1
ATOM 1395 C C . HIS A 1 171 ? -8.125 2.780 -10.778 1.00 86.12 171 HIS A C 1
ATOM 1397 O O . HIS A 1 171 ? -9.114 2.112 -11.065 1.00 86.12 171 HIS A O 1
ATOM 1403 N N . LEU A 1 172 ? -8.096 3.558 -9.693 1.00 78.75 172 LEU A N 1
ATOM 1404 C CA . LEU A 1 172 ? -9.255 3.669 -8.802 1.00 78.75 172 LEU A CA 1
ATOM 1405 C C . LEU A 1 172 ? -10.237 4.767 -9.223 1.00 78.75 172 LEU A C 1
ATOM 1407 O O . LEU A 1 172 ? -11.265 4.917 -8.567 1.00 78.75 172 LEU A O 1
ATOM 1411 N N . GLU A 1 173 ? -9.906 5.552 -10.260 1.00 66.75 173 GLU A N 1
ATOM 1412 C CA . GLU A 1 173 ? -10.701 6.646 -10.862 1.00 66.75 173 GLU A CA 1
ATOM 1413 C C . GLU A 1 173 ? -11.311 7.657 -9.862 1.00 66.75 173 GLU A C 1
ATOM 1415 O O . GLU A 1 173 ? -12.121 8.518 -10.210 1.00 66.75 173 GLU A O 1
ATOM 1420 N N . LYS A 1 174 ? -10.885 7.608 -8.598 1.00 65.44 174 LYS A N 1
ATOM 1421 C CA . LYS A 1 174 ? -11.349 8.442 -7.494 1.00 65.44 174 LYS A CA 1
ATOM 1422 C C . LYS A 1 174 ? -10.191 9.276 -6.975 1.00 65.44 174 LYS A C 1
ATOM 1424 O O . LYS A 1 174 ? -9.104 8.782 -6.682 1.00 65.44 174 LYS A O 1
ATOM 1429 N N . LYS A 1 175 ? -10.446 10.574 -6.798 1.00 62.25 175 LYS A N 1
ATOM 1430 C CA . LYS A 1 175 ? -9.506 11.475 -6.128 1.00 62.25 175 LYS A CA 1
ATOM 1431 C C . LYS A 1 175 ? -9.460 11.132 -4.640 1.00 62.25 175 LYS A C 1
ATOM 1433 O O . LYS A 1 175 ? -10.336 11.554 -3.893 1.00 62.25 175 LYS A O 1
ATOM 1438 N N . ILE A 1 176 ?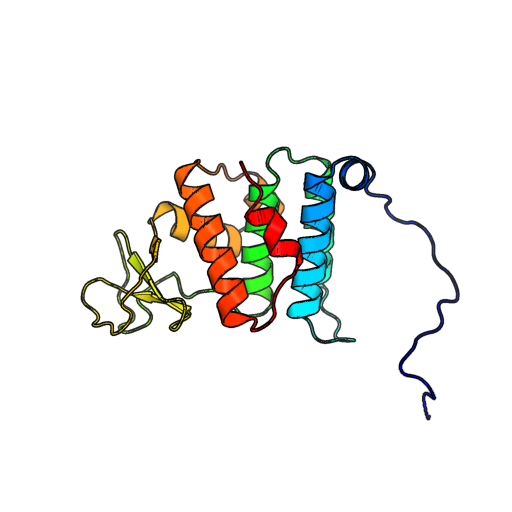 -8.421 10.416 -4.220 1.00 70.00 176 ILE A N 1
ATOM 1439 C CA . ILE A 1 176 ? -8.102 10.222 -2.803 1.00 70.00 176 ILE A CA 1
ATOM 1440 C C . ILE A 1 176 ? -7.608 11.569 -2.254 1.00 70.00 176 ILE A C 1
ATOM 1442 O O . ILE A 1 176 ? -6.503 12.015 -2.575 1.00 70.00 176 ILE A O 1
ATOM 1446 N N . LYS A 1 177 ? -8.426 12.259 -1.460 1.00 68.06 177 LYS A N 1
ATOM 1447 C CA . LYS A 1 177 ? -8.177 13.622 -0.954 1.00 68.06 177 LYS A CA 1
ATOM 1448 C C . LYS A 1 177 ? -6.936 13.682 -0.067 1.00 68.06 177 LYS A C 1
ATOM 1450 O O . LYS A 1 177 ? -6.190 14.662 -0.109 1.00 68.06 177 LYS A O 1
ATOM 1455 N N . THR A 1 178 ? -6.690 12.621 0.692 1.00 72.75 178 THR A N 1
ATOM 1456 C CA . THR A 1 178 ? -5.552 12.478 1.611 1.00 72.75 178 THR A CA 1
ATOM 1457 C C . THR A 1 178 ? -4.216 12.221 0.909 1.00 72.75 178 THR A C 1
ATOM 1459 O O . THR A 1 178 ? -3.174 12.333 1.549 1.00 72.75 178 THR A O 1
ATOM 1462 N N . THR A 1 179 ? -4.182 11.980 -0.410 1.00 65.75 179 THR A N 1
ATOM 1463 C CA . THR A 1 179 ? -2.911 11.829 -1.160 1.00 65.75 179 THR A CA 1
ATOM 1464 C C . THR A 1 179 ? -1.998 13.047 -1.054 1.00 65.75 179 THR A C 1
ATOM 1466 O O . THR A 1 179 ? -0.784 12.898 -1.164 1.00 65.75 179 THR A O 1
ATOM 1469 N N . ARG A 1 180 ? -2.535 14.241 -0.754 1.00 62.78 180 ARG A N 1
ATOM 1470 C CA . ARG A 1 180 ? -1.745 15.459 -0.487 1.00 62.78 180 ARG A CA 1
ATOM 1471 C C . ARG A 1 180 ? -0.679 15.257 0.594 1.00 62.78 180 ARG A C 1
ATOM 1473 O O . ARG A 1 180 ? 0.401 15.822 0.473 1.00 62.78 180 ARG A O 1
ATOM 1480 N N . PHE A 1 181 ? -0.935 14.405 1.584 1.00 74.31 181 PHE A N 1
ATOM 1481 C CA . PHE A 1 181 ? 0.047 14.022 2.604 1.00 74.31 181 PHE A CA 1
ATOM 1482 C C . PHE A 1 181 ? 1.278 13.329 2.028 1.00 74.31 181 PHE A C 1
ATOM 1484 O O . PHE A 1 181 ? 2.406 13.545 2.465 1.00 74.31 181 PHE A O 1
ATOM 1491 N N . LEU A 1 182 ? 1.061 12.505 1.006 1.00 62.41 182 LEU A N 1
ATOM 1492 C CA . LEU A 1 182 ? 2.144 11.830 0.313 1.00 62.41 182 LEU A CA 1
ATOM 1493 C C . LEU A 1 182 ? 2.967 12.841 -0.492 1.00 62.41 182 LEU A C 1
ATOM 1495 O O . LEU A 1 182 ? 4.113 12.565 -0.807 1.00 62.41 182 LEU A O 1
ATOM 1499 N N . HIS A 1 183 ? 2.447 14.026 -0.796 1.00 57.22 183 HIS A N 1
ATOM 1500 C CA . HIS A 1 183 ? 3.210 15.079 -1.464 1.00 57.22 183 HIS A CA 1
ATOM 1501 C C . HIS A 1 183 ? 3.877 16.059 -0.487 1.00 57.22 183 HIS A C 1
ATOM 1503 O O . HIS A 1 183 ? 4.861 16.682 -0.861 1.00 57.22 183 HIS A O 1
ATOM 1509 N N . SER A 1 184 ? 3.416 16.155 0.764 1.00 49.31 184 SER A N 1
ATOM 1510 C CA . SER A 1 184 ? 3.926 17.097 1.773 1.00 49.31 184 SER A CA 1
ATOM 1511 C C . SER A 1 184 ? 5.168 16.587 2.518 1.00 49.31 184 SER A C 1
ATOM 1513 O O . SER A 1 184 ? 5.229 16.643 3.744 1.00 49.31 184 SER A O 1
ATOM 1515 N N . SER A 1 185 ? 6.128 16.006 1.800 1.00 40.84 185 SER A N 1
ATOM 1516 C CA . SER A 1 185 ? 7.405 15.562 2.373 1.00 40.84 185 SER A CA 1
ATOM 1517 C C . SER A 1 185 ? 8.546 16.428 1.845 1.00 40.84 185 SER A C 1
ATOM 1519 O O . SER A 1 185 ? 9.415 15.908 1.151 1.00 40.84 185 SER A O 1
ATOM 1521 N N . ASP A 1 186 ? 8.489 17.716 2.176 1.00 37.56 186 ASP A N 1
ATOM 1522 C CA . ASP A 1 186 ? 9.646 18.610 2.278 1.00 37.56 186 ASP A CA 1
ATOM 1523 C C . ASP A 1 186 ? 9.731 19.085 3.737 1.00 37.56 186 ASP A C 1
ATOM 1525 O O . ASP A 1 186 ? 8.661 19.429 4.300 1.00 37.56 186 ASP A O 1
#

Radius of gyration: 18.42 Å; Cα contacts (8 Å, |Δi|>4): 182; chains: 1; bounding box: 57×32×52 Å

Nearest PDB structures (foldseek):
  2v1c-assembly1_C-2  TM=8.585E-01  e=2.637E-06  Deinococcus radiodurans R1 = ATCC 13939 = DSM 20539
  1w3s-assembly1_A  TM=8.647E-01  e=1.164E-05  Deinococcus radiodurans R1 = ATCC 13939 = DSM 20539
  1u5k-assembly1_B  TM=8.570E-01  e=1.285E-05  Deinococcus radiodurans R1 = ATCC 13939 = DSM 20539
  1u5k-assembly1_A  TM=8.581E-01  e=2.444E-05  Deinococcus radiodurans R1 = ATCC 13939 = DSM 20539
  4jcv-assembly1_F  TM=8.369E-01  e=2.265E-04  Deinococcus radiodurans R1 = ATCC 13939 = DSM 20539

Solvent-accessible surface area (backbone atoms only — not comparable to full-atom values): 11500 Å² total; per-residue (Å²): 133,84,78,92,60,100,69,84,84,82,89,79,87,80,92,85,76,83,60,65,56,21,73,74,32,71,69,41,38,49,54,50,51,36,53,53,53,52,46,63,72,73,50,66,84,96,62,91,51,70,69,61,53,50,50,50,52,55,46,57,58,45,47,53,71,52,85,60,55,67,59,55,50,52,54,48,54,52,45,52,28,50,78,69,73,63,54,64,44,75,80,28,14,74,86,74,65,47,71,68,93,58,76,31,35,38,38,74,87,78,40,20,26,40,47,90,87,58,87,76,87,73,93,76,69,49,76,43,51,58,66,39,51,50,49,50,56,48,44,66,75,40,55,72,73,60,45,70,70,60,83,75,52,74,67,41,47,53,50,45,56,50,50,54,53,52,44,48,48,64,74,61,77,49,87,65,79,54,54,58,62,78,68,65,78,124

pLDDT: mean 89.04, std 11.68, range [37.56, 98.25]

Mean predicted aligned error: 5.86 Å

InterPro domains:
  IPR003717 Recombination protein O, RecO [PF02565] (23-179)
  IPR003717 Recombination protein O, RecO [PTHR33991] (2-183)
  IPR003717 Recombination protein O, RecO [TIGR00613] (3-183)
  IPR037278 ARFGAP/RecO-like zinc finger [SSF57863] (22-174)
  IPR042242 Recombination protein O, C-terminal [G3DSA:1.20.1440.120] (25-186)

Foldseek 3Di:
DDPPDPDDDDPDDDDPDDLVQLVVDPLSVLLLLLLVLLCVLQDDPPDDDPVSVVLSVLLSVCSNPPPPNLLSSLLSLLQVCLSSVNHADQQAALPPRHGDDFWFWADLVSRYTHHPPDDDPDPDTDTDGPVLSVLSVCSNPDDSVVSSVDDDDPVSSVSSLVVSLSSSCSPSVDPSVSCVSSVPPD